Protein AF-A0A9P6XAV4-F1 (afdb_monomer_lite)

Secondary structure (DSSP, 8-state):
----------HHHHHHTPPPPPPPPPPPPPPP------------SS----PPPHHHHHHHHHHHHHT---HHHHHHHTT--HHHHHHHHHHHHH-SGGGT--PPPPPPPPSS-HHHHHHHHHHHHH-TT--HHHHHHHHHHHSTT----HHHHHHHHHHTS--------PPPGGGGSHHHHHHHHHT-S-----PPP------EEEEEEETTEEEEEEEEPPP---PPPSS--------S--HHHHHHHHHHHHHHHTT-GGGTTPPPP-SS--GGG-HHHHHHHHHTT-

pLDDT: mean 72.61, std 19.66, range [32.5, 95.31]

Organism: Rhizopus oryzae (NCBI:txid64495)

InterPro domains:
  IPR009057 Homedomain-like superfamily [SSF46689] (52-158)
  IPR036397 Ribonuclease H superfamily [G3DSA:3.30.420.10] (150-290)

Structure (mmCIF, N/CA/C/O backbone):
data_AF-A0A9P6XAV4-F1
#
_entry.id   AF-A0A9P6XAV4-F1
#
loop_
_atom_site.group_PDB
_atom_site.id
_atom_site.type_symbol
_atom_site.label_atom_id
_atom_site.label_alt_id
_atom_site.label_comp_id
_atom_site.label_asym_id
_atom_site.label_entity_id
_atom_site.label_seq_id
_atom_site.pdbx_PDB_ins_code
_atom_site.Cartn_x
_atom_site.Cartn_y
_atom_site.Cartn_z
_atom_site.occupancy
_atom_site.B_iso_or_equiv
_atom_site.auth_seq_id
_atom_site.auth_comp_id
_atom_site.auth_asym_id
_atom_site.auth_atom_id
_atom_site.pdbx_PDB_model_num
ATOM 1 N N . MET A 1 1 ? -38.686 33.303 27.358 1.00 40.06 1 MET A N 1
ATOM 2 C CA . MET A 1 1 ? -37.329 33.322 26.781 1.00 40.06 1 MET A CA 1
ATOM 3 C C . MET A 1 1 ? -37.342 32.391 25.594 1.00 40.06 1 MET A C 1
ATOM 5 O O . MET A 1 1 ? -37.916 31.313 25.692 1.00 40.06 1 MET A O 1
ATOM 9 N N . ASP A 1 2 ? -36.855 32.904 24.476 1.00 34.25 2 ASP A N 1
ATOM 10 C CA . ASP A 1 2 ? -37.338 32.600 23.134 1.00 34.25 2 ASP A CA 1
ATOM 11 C C . ASP A 1 2 ? -36.902 31.236 22.588 1.00 34.25 2 ASP A C 1
ATOM 13 O O . ASP A 1 2 ? -35.749 30.828 22.720 1.00 34.25 2 ASP A O 1
ATOM 17 N N . LEU A 1 3 ? -37.851 30.555 21.936 1.00 37.28 3 LEU A N 1
ATOM 18 C CA . LEU A 1 3 ? -37.596 29.415 21.059 1.00 37.28 3 LEU A CA 1
ATOM 19 C C . LEU A 1 3 ? -36.927 29.911 19.768 1.00 37.28 3 LEU A C 1
ATOM 21 O O . LEU A 1 3 ? -37.538 30.667 19.014 1.00 37.28 3 LEU A O 1
ATOM 25 N N . ALA A 1 4 ? -35.722 29.424 19.468 1.00 35.88 4 ALA A N 1
ATOM 26 C CA . ALA A 1 4 ? -35.116 29.550 18.145 1.00 35.88 4 ALA A CA 1
ATOM 27 C C . ALA A 1 4 ? -35.315 28.239 17.369 1.00 35.88 4 ALA A C 1
ATOM 29 O O . ALA A 1 4 ? -34.736 27.206 17.700 1.00 35.88 4 ALA A O 1
ATOM 30 N N . VAL A 1 5 ? -36.188 28.297 16.364 1.00 37.06 5 VAL A N 1
ATOM 31 C CA . VAL A 1 5 ? -36.518 27.208 15.437 1.00 37.06 5 VAL A CA 1
ATOM 32 C C . VAL A 1 5 ? -35.437 27.102 14.359 1.00 37.06 5 VAL A C 1
ATOM 34 O O . VAL A 1 5 ? -34.986 28.109 13.817 1.00 37.06 5 VAL A O 1
ATOM 37 N N . GLU A 1 6 ? -35.036 25.869 14.053 1.00 41.91 6 GLU A N 1
ATOM 38 C CA . GLU A 1 6 ? -34.066 25.512 13.018 1.00 41.91 6 GLU A CA 1
ATOM 39 C C . GLU A 1 6 ? -34.531 25.924 11.611 1.00 41.91 6 GLU A C 1
ATOM 41 O O . GLU A 1 6 ? -35.620 25.570 11.151 1.00 41.91 6 GLU A O 1
ATOM 46 N N . THR A 1 7 ? -33.666 26.631 10.883 1.00 42.12 7 THR A N 1
ATOM 47 C CA . THR A 1 7 ? -33.889 26.989 9.478 1.00 42.12 7 THR A CA 1
ATOM 48 C C . THR A 1 7 ? -33.518 25.812 8.575 1.00 42.12 7 THR A C 1
ATOM 50 O O . THR A 1 7 ? -32.348 25.590 8.260 1.00 42.12 7 THR A O 1
ATOM 53 N N . ILE A 1 8 ? -34.519 25.064 8.110 1.00 42.03 8 ILE A N 1
ATOM 54 C CA . ILE A 1 8 ? -34.357 24.065 7.047 1.00 42.03 8 ILE A CA 1
ATOM 55 C C . ILE A 1 8 ? -34.156 24.812 5.720 1.00 42.03 8 ILE A C 1
ATOM 57 O O . ILE A 1 8 ? -35.093 25.389 5.165 1.00 42.03 8 ILE A O 1
ATOM 61 N N . SER A 1 9 ? -32.923 24.823 5.206 1.00 48.72 9 SER A N 1
ATOM 62 C CA . SER A 1 9 ? -32.614 25.396 3.890 1.00 48.72 9 SER A CA 1
ATOM 63 C C . SER A 1 9 ? -33.279 24.570 2.785 1.00 48.72 9 SER A C 1
ATOM 65 O O . SER A 1 9 ? -33.093 23.356 2.677 1.00 48.72 9 SER A O 1
ATOM 67 N N . SER A 1 10 ? -34.095 25.231 1.966 1.00 49.66 10 SER A N 1
ATOM 68 C CA . SER A 1 10 ? -34.827 24.606 0.868 1.00 49.66 10 SER A CA 1
ATOM 69 C C . SER A 1 10 ? -33.902 24.299 -0.314 1.00 49.66 10 SER A C 1
ATOM 71 O O . SER A 1 10 ? -32.966 25.034 -0.626 1.00 49.66 10 SER A O 1
ATOM 73 N N . ARG A 1 11 ? -34.189 23.205 -1.030 1.00 42.16 11 ARG A N 1
ATOM 74 C CA . ARG A 1 11 ? -33.426 22.725 -2.202 1.00 42.16 11 ARG A CA 1
ATOM 75 C C . ARG A 1 11 ? -33.221 23.785 -3.295 1.00 42.16 11 ARG A C 1
ATOM 77 O O . ARG A 1 11 ? -32.272 23.694 -4.070 1.00 42.16 11 ARG A O 1
ATOM 84 N N . THR A 1 12 ? -34.083 24.793 -3.351 1.00 50.12 12 THR A N 1
ATOM 85 C CA . THR A 1 12 ? -33.975 25.942 -4.256 1.00 50.12 12 THR A CA 1
ATOM 86 C C . THR A 1 12 ? -32.843 26.900 -3.868 1.00 50.12 12 THR A C 1
ATOM 88 O O . THR A 1 12 ? -32.150 27.382 -4.761 1.00 50.12 12 THR A O 1
ATOM 91 N N . GLN A 1 13 ? -32.572 27.114 -2.573 1.00 56.19 13 GLN A N 1
ATOM 92 C CA . GLN A 1 13 ? -31.435 27.926 -2.108 1.00 56.19 13 GLN A CA 1
ATOM 93 C C . GLN A 1 13 ? -30.083 27.278 -2.446 1.00 56.19 13 GLN A C 1
ATOM 95 O O . GLN A 1 13 ? -29.133 27.973 -2.796 1.00 56.19 13 GLN A O 1
ATOM 100 N N . PHE A 1 14 ? -30.005 25.944 -2.426 1.00 51.72 14 PHE A N 1
ATOM 101 C CA . PHE A 1 14 ? -28.798 25.211 -2.824 1.00 51.72 14 PHE A CA 1
ATOM 102 C C . PHE A 1 14 ? -28.464 25.378 -4.318 1.00 51.72 14 PHE A C 1
ATOM 104 O O . PHE A 1 14 ? -27.297 25.504 -4.680 1.00 51.72 14 PHE A O 1
ATOM 111 N N . LEU A 1 15 ? -29.477 25.415 -5.192 1.00 55.94 15 LEU A N 1
ATOM 112 C CA . LEU A 1 15 ? -29.268 25.573 -6.636 1.00 55.94 15 LEU A CA 1
ATOM 113 C C . LEU A 1 15 ? -28.836 26.994 -7.023 1.00 55.94 15 LEU A C 1
ATOM 115 O O . LEU A 1 15 ? -28.047 27.145 -7.952 1.00 55.94 15 LEU A O 1
ATOM 119 N N . MET A 1 16 ? -29.299 28.013 -6.291 1.00 67.38 16 MET A N 1
ATOM 120 C CA . MET A 1 16 ? -28.907 29.414 -6.508 1.00 67.38 16 MET A CA 1
ATOM 121 C C . MET A 1 16 ? -27.440 29.687 -6.137 1.00 67.38 16 MET A C 1
ATOM 123 O O . MET A 1 16 ? -26.820 30.572 -6.717 1.00 67.38 16 MET A O 1
ATOM 127 N N . ASN A 1 17 ? -26.863 28.894 -5.228 1.00 64.12 17 ASN A N 1
ATOM 128 C CA . ASN A 1 17 ? -25.488 29.063 -4.745 1.00 64.12 17 ASN A CA 1
ATOM 129 C C . ASN A 1 17 ? -24.462 28.172 -5.475 1.00 64.12 17 ASN A C 1
ATOM 131 O O . ASN A 1 17 ? -23.316 28.054 -5.034 1.00 64.12 17 ASN A O 1
ATOM 135 N N . LYS A 1 18 ? -24.847 27.519 -6.581 1.00 60.34 18 LYS A N 1
ATOM 136 C CA . LYS A 1 18 ? -23.934 26.677 -7.364 1.00 60.34 18 LYS A CA 1
ATOM 137 C C . LYS A 1 18 ? -22.972 27.568 -8.178 1.00 60.34 18 LYS A C 1
ATOM 139 O O . LYS A 1 18 ? -23.442 28.392 -8.961 1.00 60.34 18 LYS A O 1
ATOM 144 N N . PRO A 1 19 ? -21.639 27.414 -8.049 1.00 48.28 19 PRO A N 1
ATOM 145 C CA . PRO A 1 19 ? -20.688 28.175 -8.857 1.00 48.28 19 PRO A CA 1
ATOM 146 C C . PRO A 1 19 ? -20.821 27.822 -10.353 1.00 48.28 19 PRO A C 1
ATOM 148 O O . PRO A 1 19 ? -21.122 26.667 -10.677 1.00 48.28 19 PRO A O 1
ATOM 151 N N . PRO A 1 20 ? -20.595 28.784 -11.270 1.00 55.28 20 PRO A N 1
ATOM 152 C CA . PRO A 1 20 ? -20.786 28.575 -12.702 1.00 55.28 20 PRO A CA 1
ATOM 153 C C . PRO A 1 20 ? -19.814 27.527 -13.259 1.00 55.28 20 PRO A C 1
ATOM 155 O O . PRO A 1 20 ? -18.625 27.502 -12.927 1.00 55.28 20 PRO A O 1
ATOM 158 N N . GLU A 1 21 ? -20.331 26.657 -14.125 1.00 51.16 21 GLU A N 1
ATOM 159 C CA . GLU A 1 21 ? -19.532 25.664 -14.842 1.00 51.16 21 GLU A CA 1
ATOM 160 C C . GLU A 1 21 ? -18.635 26.358 -15.879 1.00 51.16 21 GLU A C 1
ATOM 162 O O . GLU A 1 21 ? -19.038 27.312 -16.546 1.00 51.16 21 GLU A O 1
ATOM 167 N N . ARG A 1 22 ? -17.377 25.905 -15.979 1.00 40.97 22 ARG A N 1
ATOM 168 C CA . ARG A 1 22 ? -16.383 26.498 -16.886 1.00 40.97 22 ARG A CA 1
ATOM 169 C C . ARG A 1 22 ? -16.839 26.350 -18.344 1.00 40.97 22 ARG A C 1
ATOM 171 O O . ARG A 1 22 ? -17.233 25.248 -18.725 1.00 40.97 22 ARG A O 1
ATOM 178 N N . PRO A 1 23 ? -16.717 27.400 -19.174 1.00 39.31 23 PRO A N 1
ATOM 179 C CA . PRO A 1 23 ? -17.097 27.317 -20.576 1.00 39.31 23 PRO A CA 1
ATOM 180 C C . PRO A 1 23 ? -16.180 26.353 -21.339 1.00 39.31 23 PRO A C 1
ATOM 182 O O . PRO A 1 23 ? -14.960 26.347 -21.162 1.00 39.31 23 PRO A O 1
ATOM 185 N N . SER A 1 24 ? -16.784 25.537 -22.200 1.00 44.22 24 SER A N 1
ATOM 186 C CA . SER A 1 24 ? -16.086 24.721 -23.191 1.00 44.22 24 SER A CA 1
ATOM 187 C C . SER A 1 24 ? -15.424 25.614 -24.243 1.00 44.22 24 SER A C 1
ATOM 189 O O . SER A 1 24 ? -16.059 26.527 -24.769 1.00 44.22 24 SER A O 1
ATOM 191 N N . ASN A 1 25 ? -14.158 25.332 -24.558 1.00 34.75 25 ASN A N 1
ATOM 192 C CA . ASN A 1 25 ? -13.376 26.076 -25.550 1.00 34.75 25 ASN A CA 1
ATOM 193 C C . ASN A 1 25 ? -14.044 26.063 -26.944 1.00 34.75 25 ASN A C 1
ATOM 195 O O . ASN A 1 25 ? -14.601 25.032 -27.331 1.00 34.75 25 ASN A O 1
ATOM 199 N N . PRO A 1 26 ? -13.949 27.159 -27.719 1.00 36.56 26 PRO A N 1
ATOM 200 C CA . PRO A 1 26 ? -14.558 27.248 -29.041 1.00 36.56 26 PRO A CA 1
ATOM 201 C C . PRO A 1 26 ? -13.823 26.385 -30.077 1.00 36.56 26 PRO A C 1
ATOM 203 O O . PRO A 1 26 ? -12.593 26.319 -30.112 1.00 36.56 26 PRO A O 1
ATOM 206 N N . ILE A 1 27 ? -14.612 25.738 -30.935 1.00 37.81 27 ILE A N 1
ATOM 207 C CA . ILE A 1 27 ? -14.174 24.988 -32.116 1.00 37.81 27 ILE A CA 1
ATOM 208 C C . ILE A 1 27 ? -13.747 26.002 -33.185 1.00 37.81 27 ILE A C 1
ATOM 210 O O . ILE A 1 27 ? -14.564 26.804 -33.633 1.00 37.81 27 ILE A O 1
ATOM 214 N N . MET A 1 28 ? -12.476 25.975 -33.593 1.00 33.62 28 MET A N 1
ATOM 215 C CA . MET A 1 28 ? -11.984 26.749 -34.737 1.00 33.62 28 MET A CA 1
ATOM 216 C C . MET A 1 28 ? -12.054 25.897 -36.008 1.00 33.62 28 MET A C 1
ATOM 218 O O . MET A 1 28 ? -11.448 24.829 -36.075 1.00 33.62 28 MET A O 1
ATOM 222 N N . HIS A 1 29 ? -12.788 26.379 -37.011 1.00 35.59 29 HIS A N 1
ATOM 223 C CA . HIS A 1 29 ? -12.726 25.868 -38.382 1.00 35.59 29 HIS A CA 1
ATOM 224 C C . HIS A 1 29 ? -11.469 26.407 -39.093 1.00 35.59 29 HIS A C 1
ATOM 226 O O . HIS A 1 29 ? -11.101 27.560 -38.854 1.00 35.59 29 HIS A O 1
ATOM 232 N N . PRO A 1 30 ? -10.811 25.619 -39.965 1.00 32.69 30 PRO A N 1
ATOM 233 C CA . PRO A 1 30 ? -9.619 26.062 -40.674 1.00 32.69 30 PRO A CA 1
ATOM 234 C C . PRO A 1 30 ? -10.000 26.922 -41.885 1.00 32.69 30 PRO A C 1
ATOM 236 O O . PRO A 1 30 ? -10.809 26.517 -42.719 1.00 32.69 30 PRO A O 1
ATOM 239 N N . VAL A 1 31 ? -9.388 28.101 -41.980 1.00 32.50 31 VAL A N 1
ATOM 240 C CA . VAL A 1 31 ? -9.320 28.894 -43.211 1.00 32.50 31 VAL A CA 1
ATOM 241 C C . VAL A 1 31 ? -8.031 28.493 -43.920 1.00 32.50 31 VAL A C 1
ATOM 243 O O . VAL A 1 31 ? -6.969 28.452 -43.301 1.00 32.50 31 VAL A O 1
ATOM 246 N N . ALA A 1 32 ? -8.157 28.124 -45.191 1.00 42.91 32 ALA A N 1
ATOM 247 C CA . ALA A 1 32 ? -7.041 27.793 -46.060 1.00 42.91 32 ALA A CA 1
ATOM 248 C C . ALA A 1 32 ? -6.267 29.062 -46.436 1.00 42.91 32 ALA A C 1
ATOM 250 O O . ALA A 1 32 ? -6.897 30.063 -46.757 1.00 42.91 32 ALA A O 1
ATOM 251 N N . ASP A 1 33 ? -4.936 28.984 -46.454 1.00 32.59 33 ASP A N 1
ATOM 252 C CA . ASP A 1 33 ? -4.149 29.639 -47.498 1.00 32.59 33 ASP A CA 1
ATOM 253 C C . ASP A 1 33 ? -2.764 28.996 -47.667 1.00 32.59 33 ASP A C 1
ATOM 255 O O . ASP A 1 33 ? -2.182 28.418 -46.748 1.00 32.59 33 ASP A O 1
ATOM 259 N N . GLU A 1 34 ? -2.321 29.025 -48.919 1.00 38.12 34 GLU A N 1
ATOM 260 C CA . GLU A 1 34 ? -1.315 28.179 -49.553 1.00 38.12 34 GLU A CA 1
ATOM 261 C C . GLU A 1 34 ? 0.166 28.540 -49.289 1.00 38.12 34 GLU A C 1
ATOM 263 O O . GLU A 1 34 ? 0.543 29.704 -49.193 1.00 38.12 34 GLU A O 1
ATOM 268 N N . LYS A 1 35 ? 1.000 27.488 -49.409 1.00 38.66 35 LYS A N 1
ATOM 269 C CA . LYS A 1 35 ? 2.411 27.431 -49.867 1.00 38.66 35 LYS A CA 1
ATOM 270 C C . LYS A 1 35 ? 3.528 27.898 -48.919 1.00 38.66 35 LYS A C 1
ATOM 272 O O . LYS A 1 35 ? 3.864 29.073 -48.837 1.00 38.66 35 LYS A O 1
ATOM 277 N N . ASN A 1 36 ? 4.286 26.918 -48.415 1.00 32.94 36 ASN A N 1
ATOM 278 C CA . ASN A 1 36 ? 5.607 26.589 -48.976 1.00 32.94 36 ASN A CA 1
ATOM 279 C C . ASN A 1 36 ? 6.063 25.188 -48.534 1.00 32.94 36 ASN A C 1
ATOM 281 O O . ASN A 1 36 ? 5.883 24.793 -47.387 1.00 32.94 36 ASN A O 1
ATOM 285 N N . ASN A 1 37 ? 6.619 24.436 -49.485 1.00 44.69 37 ASN A N 1
ATOM 286 C CA . ASN A 1 37 ? 7.112 23.077 -49.292 1.00 44.69 37 ASN A CA 1
ATOM 287 C C . ASN A 1 37 ? 8.475 23.108 -48.596 1.00 44.69 37 ASN A C 1
ATOM 289 O O . ASN A 1 37 ? 9.494 23.301 -49.248 1.00 44.69 37 ASN A O 1
ATOM 293 N N . ASP A 1 38 ? 8.483 22.847 -47.299 1.00 38.41 38 ASP A N 1
ATOM 294 C CA . ASP A 1 38 ? 9.574 22.144 -46.638 1.00 38.41 38 ASP A CA 1
ATOM 295 C C . ASP A 1 38 ? 8.916 21.184 -45.654 1.00 38.41 38 ASP A C 1
ATOM 297 O O . ASP A 1 38 ? 7.901 21.521 -45.045 1.00 38.41 38 ASP A O 1
ATOM 301 N N . VAL A 1 39 ? 9.409 19.949 -45.585 1.00 43.22 39 VAL A N 1
ATOM 302 C CA . VAL A 1 39 ? 8.777 18.853 -44.839 1.00 43.22 39 VAL A CA 1
ATOM 303 C C . VAL A 1 39 ? 8.876 19.145 -43.337 1.00 43.22 39 VAL A C 1
ATOM 305 O O . VAL A 1 39 ? 9.785 18.683 -42.649 1.00 43.22 39 VAL A O 1
ATOM 308 N N . ASP A 1 40 ? 7.940 19.957 -42.848 1.00 37.59 40 ASP A N 1
ATOM 309 C CA . ASP A 1 40 ? 7.706 20.245 -41.443 1.00 37.59 40 ASP A CA 1
ATOM 310 C C . ASP A 1 40 ? 7.230 18.951 -40.789 1.00 37.59 40 ASP A C 1
ATOM 312 O O . ASP A 1 40 ? 6.152 18.421 -41.073 1.00 37.59 40 ASP A O 1
ATOM 316 N N . MET A 1 41 ? 8.090 18.383 -39.949 1.00 55.84 41 MET A N 1
ATOM 317 C CA . MET A 1 41 ? 7.705 17.295 -39.071 1.00 55.84 41 MET A CA 1
ATOM 318 C C . MET A 1 41 ? 6.720 17.878 -38.068 1.00 55.84 41 MET A C 1
ATOM 320 O O . MET A 1 41 ? 7.145 18.434 -37.059 1.00 55.84 41 MET A O 1
ATOM 324 N N . GLU A 1 42 ? 5.432 17.759 -38.399 1.00 40.50 42 GLU A N 1
ATOM 325 C CA . GLU A 1 42 ? 4.266 18.187 -37.635 1.00 40.50 42 GLU A CA 1
ATOM 326 C C . GLU A 1 42 ? 4.574 18.199 -36.133 1.00 40.50 42 GLU A C 1
ATOM 328 O O . GLU A 1 42 ? 4.542 17.175 -35.438 1.00 40.50 42 GLU A O 1
ATOM 333 N N . LEU A 1 43 ? 4.932 19.385 -35.631 1.00 46.50 43 LEU A N 1
ATOM 334 C CA . LEU A 1 43 ? 5.177 19.652 -34.219 1.00 46.50 43 LEU A CA 1
ATOM 335 C C . LEU A 1 43 ? 3.819 19.683 -33.519 1.00 46.50 43 LEU A C 1
ATOM 337 O O . LEU A 1 43 ? 3.329 20.707 -33.048 1.00 46.50 43 LEU A O 1
ATOM 341 N N . CYS A 1 44 ? 3.196 18.509 -33.443 1.00 38.72 44 CYS A N 1
ATOM 342 C CA . CYS A 1 44 ? 2.013 18.248 -32.658 1.00 38.72 44 CYS A CA 1
ATOM 343 C C . CYS A 1 44 ? 2.319 18.571 -31.181 1.00 38.72 44 CYS A C 1
ATOM 345 O O . CYS A 1 44 ? 2.864 17.762 -30.428 1.00 38.72 44 CYS A O 1
ATOM 347 N N . ASN A 1 45 ? 1.923 19.778 -30.786 1.00 37.91 45 ASN A N 1
ATOM 348 C CA . ASN A 1 45 ? 1.300 20.161 -29.523 1.00 37.91 45 ASN A CA 1
ATOM 349 C C . ASN A 1 45 ? 1.843 19.505 -28.232 1.00 37.91 45 ASN A C 1
ATOM 351 O O . ASN A 1 45 ? 1.561 18.351 -27.917 1.00 37.91 45 ASN A O 1
ATOM 355 N N . LYS A 1 46 ? 2.515 20.331 -27.410 1.00 41.69 46 LYS A N 1
ATOM 356 C CA . LYS A 1 46 ? 2.817 20.133 -25.972 1.00 41.69 46 LYS A CA 1
ATOM 357 C C . LYS A 1 46 ? 3.476 18.791 -25.612 1.00 41.69 46 LYS A C 1
ATOM 359 O O . LYS A 1 46 ? 2.808 17.857 -25.190 1.00 41.69 46 LYS A O 1
ATOM 364 N N . ARG A 1 47 ? 4.818 18.764 -25.674 1.00 49.41 47 ARG A N 1
ATOM 365 C CA . ARG A 1 47 ? 5.751 17.863 -24.948 1.00 49.41 47 ARG A CA 1
ATOM 366 C C . ARG A 1 47 ? 5.140 16.526 -24.492 1.00 49.41 47 ARG A C 1
ATOM 368 O O . ARG A 1 47 ? 5.101 16.227 -23.299 1.00 49.41 47 ARG A O 1
ATOM 375 N N . ARG A 1 48 ? 4.707 15.688 -25.434 1.00 50.66 48 ARG A N 1
ATOM 376 C CA . ARG A 1 48 ? 4.522 14.265 -25.145 1.00 50.66 48 ARG A CA 1
ATOM 377 C C . ARG A 1 48 ? 5.916 13.668 -24.977 1.00 50.66 48 ARG A C 1
ATOM 379 O O . ARG A 1 48 ? 6.740 13.760 -25.883 1.00 50.66 48 ARG A O 1
ATOM 386 N N . TYR A 1 49 ? 6.223 13.129 -23.798 1.00 65.00 49 TYR A N 1
ATOM 387 C CA . TYR A 1 49 ? 7.469 12.390 -23.609 1.00 65.00 49 TYR A CA 1
ATOM 388 C C . TYR A 1 49 ? 7.463 11.201 -24.572 1.00 65.00 49 TYR A C 1
ATOM 390 O O . TYR A 1 49 ? 6.592 10.339 -24.471 1.00 65.00 49 TYR A O 1
ATOM 398 N N . ALA A 1 50 ? 8.412 11.164 -25.509 1.00 74.50 50 ALA A N 1
ATOM 399 C CA . ALA A 1 50 ? 8.591 10.007 -26.374 1.00 74.50 50 ALA A CA 1
ATOM 400 C C . ALA A 1 50 ? 9.047 8.819 -25.514 1.00 74.50 50 ALA A C 1
ATOM 402 O O . ALA A 1 50 ? 10.121 8.857 -24.904 1.00 74.50 50 ALA A O 1
ATOM 403 N N . VAL A 1 51 ? 8.203 7.792 -25.426 1.00 82.06 51 VAL A N 1
ATOM 404 C CA . VAL A 1 51 ? 8.519 6.522 -24.772 1.00 82.06 51 VAL A CA 1
ATOM 405 C C . VAL A 1 51 ? 8.869 5.533 -25.871 1.00 82.06 51 VAL A C 1
ATOM 407 O O . VAL A 1 51 ? 8.027 5.229 -26.707 1.00 82.06 51 VAL A O 1
ATOM 410 N N . TYR A 1 52 ? 10.109 5.054 -25.861 1.00 87.25 52 TYR A N 1
ATOM 411 C CA . TYR A 1 52 ? 10.584 4.040 -26.797 1.00 87.25 52 TYR A CA 1
ATOM 412 C C . TYR A 1 52 ? 10.570 2.676 -26.119 1.00 87.25 52 TYR A C 1
ATOM 414 O O . TYR A 1 52 ? 11.024 2.533 -24.977 1.00 87.25 52 TYR A O 1
ATOM 422 N N . SER A 1 53 ? 10.040 1.690 -26.825 1.00 87.25 53 SER A N 1
ATOM 423 C CA . SER A 1 53 ? 10.039 0.296 -26.408 1.00 87.25 53 SER A CA 1
ATOM 424 C C . SER A 1 53 ? 11.425 -0.335 -26.573 1.00 87.25 53 SER A C 1
ATOM 426 O O . SER A 1 53 ? 12.329 0.238 -27.185 1.00 87.25 53 SER A O 1
ATOM 428 N N . ASP A 1 54 ? 11.609 -1.527 -26.009 1.00 88.38 54 ASP A N 1
ATOM 429 C CA . ASP A 1 54 ? 12.843 -2.285 -26.224 1.00 88.38 54 ASP A CA 1
ATOM 430 C C . ASP A 1 54 ? 12.943 -2.773 -27.685 1.00 88.38 54 ASP A C 1
ATOM 432 O O . ASP A 1 54 ? 14.039 -2.812 -28.234 1.00 88.38 54 ASP A O 1
ATOM 436 N N . GLU A 1 55 ? 11.806 -2.984 -28.360 1.00 87.75 55 GLU A N 1
ATOM 437 C CA . GLU A 1 55 ? 11.729 -3.264 -29.802 1.00 87.75 55 GLU A CA 1
ATOM 438 C C . GLU A 1 55 ? 12.284 -2.104 -30.646 1.00 87.75 55 GLU A C 1
ATOM 440 O O . GLU A 1 55 ? 13.051 -2.318 -31.586 1.00 87.75 55 GLU A O 1
ATOM 445 N N . ASP A 1 56 ? 11.970 -0.856 -30.281 1.00 89.62 56 ASP A N 1
ATOM 446 C CA . ASP A 1 56 ? 12.485 0.329 -30.981 1.00 89.62 56 ASP A CA 1
ATOM 447 C C . ASP A 1 56 ? 14.011 0.433 -30.869 1.00 89.62 56 ASP A C 1
ATOM 449 O O . ASP A 1 56 ? 14.688 0.791 -31.836 1.00 89.62 56 ASP A O 1
ATOM 453 N N . LYS A 1 57 ? 14.569 0.069 -29.706 1.00 90.19 57 LYS A N 1
ATOM 454 C CA . LYS A 1 57 ? 16.024 -0.010 -29.511 1.00 90.19 57 LYS A CA 1
ATOM 455 C C . LYS A 1 57 ? 16.631 -1.128 -30.354 1.00 90.19 57 LYS A C 1
ATOM 457 O O . LYS A 1 57 ? 17.650 -0.897 -30.999 1.00 90.19 57 LYS A O 1
ATOM 462 N N . THR A 1 58 ? 16.013 -2.308 -30.387 1.00 90.69 58 THR A N 1
ATOM 463 C CA . THR A 1 58 ? 16.484 -3.447 -31.189 1.00 90.69 58 THR A CA 1
ATOM 464 C C . THR A 1 58 ? 16.512 -3.102 -32.673 1.00 90.69 58 THR A C 1
ATOM 466 O O . THR A 1 58 ? 17.540 -3.275 -33.328 1.00 90.69 58 THR A O 1
ATOM 469 N N . ARG A 1 59 ? 15.426 -2.527 -33.204 1.00 91.50 59 ARG A N 1
ATOM 470 C CA . ARG A 1 59 ? 15.350 -2.069 -34.600 1.00 91.50 59 ARG A CA 1
ATOM 471 C C . ARG A 1 59 ? 16.398 -1.004 -34.902 1.00 91.50 59 ARG A C 1
ATOM 473 O O . ARG A 1 59 ? 17.024 -1.050 -35.961 1.00 91.50 59 ARG A O 1
ATOM 480 N N . PHE A 1 60 ? 16.627 -0.084 -33.966 1.00 93.12 60 PHE A N 1
ATOM 481 C CA . PHE A 1 60 ? 17.683 0.914 -34.082 1.00 93.12 60 PHE A CA 1
ATOM 482 C C . PHE A 1 60 ? 19.072 0.280 -34.180 1.00 93.12 60 PHE A C 1
ATOM 484 O O . PHE A 1 60 ? 19.786 0.573 -35.136 1.00 93.12 60 PHE A O 1
ATOM 491 N N . PHE A 1 61 ? 19.448 -0.616 -33.262 1.00 90.12 61 PHE A N 1
ATOM 492 C CA . PHE A 1 61 ? 20.768 -1.255 -33.290 1.00 90.12 61 PHE A CA 1
ATOM 493 C C . PHE A 1 61 ? 20.955 -2.186 -34.486 1.00 90.12 61 PHE A C 1
ATOM 495 O O . PHE A 1 61 ? 22.038 -2.210 -35.064 1.00 90.12 61 PHE A O 1
ATOM 502 N N . HIS A 1 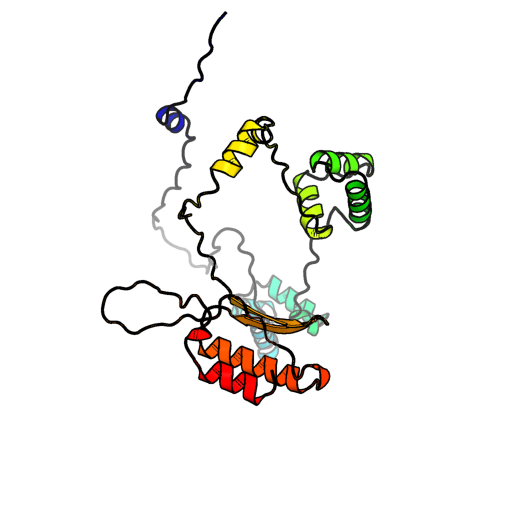62 ? 19.901 -2.875 -34.925 1.00 89.69 62 HIS A N 1
ATOM 503 C CA . HIS A 1 62 ? 19.919 -3.646 -36.166 1.00 89.69 62 HIS A CA 1
ATOM 504 C C . HIS A 1 62 ? 20.284 -2.752 -37.359 1.00 89.69 62 HIS A C 1
ATOM 506 O O . HIS A 1 62 ? 21.203 -3.058 -38.111 1.00 89.69 62 HIS A O 1
ATOM 512 N N . VAL A 1 63 ? 19.598 -1.617 -37.529 1.00 87.44 63 VAL A N 1
ATOM 513 C CA . VAL A 1 63 ? 19.885 -0.665 -38.614 1.00 87.44 63 VAL A CA 1
ATOM 514 C C . VAL A 1 63 ? 21.272 -0.030 -38.458 1.00 87.44 63 VAL A C 1
ATOM 516 O O . VAL A 1 63 ? 21.999 0.082 -39.440 1.00 87.44 63 VAL A O 1
ATOM 519 N N . PHE A 1 64 ? 21.656 0.344 -37.239 1.00 89.38 64 PHE A N 1
ATOM 520 C CA . PHE A 1 64 ? 22.944 0.964 -36.929 1.00 89.38 64 PHE A CA 1
ATOM 521 C C . PHE A 1 64 ? 24.132 0.045 -37.265 1.00 89.38 64 PHE A C 1
ATOM 523 O O . PHE A 1 64 ? 25.060 0.485 -37.939 1.00 89.38 64 PHE A O 1
ATOM 530 N N . PHE A 1 65 ? 24.083 -1.235 -36.875 1.00 85.19 65 PHE A N 1
ATOM 531 C CA . PHE A 1 65 ? 25.175 -2.183 -37.124 1.00 85.19 65 PHE A CA 1
ATOM 532 C C . PHE A 1 65 ? 25.151 -2.787 -38.528 1.00 85.19 65 PHE A C 1
ATOM 534 O O . PHE A 1 65 ? 26.180 -2.798 -39.195 1.00 85.19 65 PHE A O 1
ATOM 541 N N . ILE A 1 66 ? 23.997 -3.270 -39.001 1.00 82.06 66 ILE A N 1
ATOM 542 C CA . ILE A 1 66 ? 23.928 -4.031 -40.262 1.00 82.06 66 ILE A CA 1
ATOM 543 C C . ILE A 1 66 ? 24.012 -3.113 -41.477 1.00 82.06 66 ILE A C 1
ATOM 545 O O . ILE A 1 66 ? 24.596 -3.490 -42.488 1.00 82.06 66 ILE A O 1
ATOM 549 N N . LYS A 1 67 ? 23.447 -1.901 -41.395 1.00 80.69 67 LYS A N 1
ATOM 550 C CA . LYS A 1 67 ? 23.511 -0.930 -42.499 1.00 80.69 67 LYS A CA 1
ATOM 551 C C . LYS A 1 67 ? 24.669 0.064 -42.363 1.00 80.69 67 LYS A C 1
ATOM 553 O O . LYS A 1 67 ? 24.748 0.981 -43.174 1.00 80.69 67 LYS A O 1
ATOM 558 N N . CYS A 1 68 ? 25.526 -0.085 -41.344 1.00 74.88 68 CYS A N 1
ATOM 559 C CA . CYS A 1 68 ? 26.654 0.808 -41.040 1.00 74.88 68 CYS A CA 1
ATOM 560 C C . CYS A 1 68 ? 26.288 2.307 -41.053 1.00 74.88 68 CYS A C 1
ATOM 562 O O . CYS A 1 68 ? 27.097 3.159 -41.424 1.00 74.88 68 CYS A O 1
ATOM 564 N N . LEU A 1 69 ? 25.051 2.644 -40.674 1.00 80.69 69 LEU A N 1
ATOM 565 C CA . LEU A 1 69 ? 24.588 4.027 -40.643 1.00 80.69 69 LEU A CA 1
ATOM 566 C C . LEU A 1 69 ? 25.102 4.732 -39.390 1.00 80.69 69 LEU A C 1
ATOM 568 O O . LEU A 1 69 ? 25.192 4.143 -38.315 1.00 80.69 69 LEU A O 1
ATOM 572 N N . ASN A 1 70 ? 25.352 6.038 -39.493 1.00 88.19 70 ASN A N 1
ATOM 573 C CA . ASN A 1 70 ? 25.578 6.844 -38.299 1.00 88.19 70 ASN A CA 1
ATOM 574 C C . ASN A 1 70 ? 24.285 6.947 -37.461 1.00 88.19 70 ASN A C 1
ATOM 576 O O . ASN A 1 70 ? 23.170 6.796 -37.970 1.00 88.19 70 ASN A O 1
ATOM 580 N N . ALA A 1 71 ? 24.430 7.227 -36.162 1.00 89.69 71 ALA A N 1
ATOM 581 C CA . ALA A 1 71 ? 23.309 7.219 -35.219 1.00 89.69 71 ALA A CA 1
ATOM 582 C C . ALA A 1 71 ? 22.168 8.167 -35.630 1.00 89.69 71 ALA A C 1
ATOM 584 O O . ALA A 1 71 ? 21.007 7.881 -35.359 1.00 89.69 71 ALA A O 1
ATOM 585 N N . SER A 1 72 ? 22.489 9.282 -36.295 1.00 88.94 72 SER A N 1
ATOM 586 C CA . SER A 1 72 ? 21.497 10.253 -36.760 1.00 88.94 72 SER A CA 1
ATOM 587 C C . SER A 1 72 ? 20.696 9.725 -37.946 1.00 88.94 72 SER A C 1
ATOM 589 O O . SER A 1 72 ? 19.474 9.805 -37.929 1.00 88.94 72 SER A O 1
ATOM 591 N N . ALA A 1 73 ? 21.362 9.145 -38.946 1.00 90.31 73 ALA A N 1
ATOM 592 C CA . ALA A 1 73 ? 20.718 8.587 -40.130 1.00 90.31 73 ALA A CA 1
ATOM 593 C C . ALA A 1 73 ? 19.813 7.397 -39.770 1.00 90.31 73 ALA A C 1
ATOM 595 O O . ALA A 1 73 ? 18.670 7.332 -40.221 1.00 90.31 73 ALA A O 1
ATOM 596 N N . ALA A 1 74 ? 20.284 6.507 -38.889 1.00 91.50 74 ALA A N 1
ATOM 597 C CA . ALA A 1 74 ? 19.479 5.401 -38.371 1.00 91.50 74 ALA A CA 1
ATOM 598 C C . ALA A 1 74 ? 18.260 5.895 -37.568 1.00 91.50 74 ALA A C 1
ATOM 600 O O . ALA A 1 74 ? 17.169 5.338 -37.687 1.00 91.50 74 ALA A O 1
ATOM 601 N N . ALA A 1 75 ? 18.424 6.961 -36.776 1.00 92.31 75 ALA A N 1
ATOM 602 C CA . ALA A 1 75 ? 17.337 7.551 -35.999 1.00 92.31 75 ALA A CA 1
ATOM 603 C C . ALA A 1 75 ? 16.273 8.201 -36.895 1.00 92.31 75 ALA A C 1
ATOM 605 O O . ALA A 1 75 ? 15.090 7.908 -36.736 1.00 92.31 75 ALA A O 1
ATOM 606 N N . SER A 1 76 ? 16.689 9.004 -37.878 1.00 91.19 76 SER A N 1
ATOM 607 C CA . SER A 1 76 ? 15.791 9.614 -38.863 1.00 91.19 76 SER A CA 1
ATOM 608 C C . SER A 1 76 ? 15.017 8.563 -39.664 1.00 91.19 76 SER A C 1
ATOM 610 O O . SER A 1 76 ? 13.816 8.720 -39.852 1.00 91.19 76 SER A O 1
ATOM 612 N N . GLN A 1 77 ? 15.662 7.458 -40.062 1.00 89.62 77 GLN A N 1
ATOM 613 C CA . GLN A 1 77 ? 15.004 6.356 -40.779 1.00 89.62 77 GLN A CA 1
ATOM 614 C C . GLN A 1 77 ? 13.891 5.680 -39.962 1.00 89.62 77 GLN A C 1
ATOM 616 O O . GLN A 1 77 ? 12.922 5.183 -40.531 1.00 89.62 77 GLN A O 1
ATOM 621 N N . LEU A 1 78 ? 14.037 5.629 -38.638 1.00 89.44 78 LEU A N 1
ATOM 622 C CA . LEU A 1 78 ? 13.109 4.939 -37.739 1.00 89.44 78 LEU A CA 1
ATOM 623 C C . LEU A 1 78 ? 12.155 5.888 -37.003 1.00 89.44 78 LEU A C 1
ATOM 625 O O . LEU A 1 78 ? 11.402 5.436 -36.144 1.00 89.44 78 LEU A O 1
ATOM 629 N N . GLY A 1 79 ? 12.188 7.191 -37.305 1.00 88.81 79 GLY A N 1
ATOM 630 C CA . GLY A 1 79 ? 11.391 8.194 -36.591 1.00 88.81 79 GLY A CA 1
ATOM 631 C C . GLY A 1 79 ? 11.784 8.349 -35.115 1.00 88.81 79 GLY A C 1
ATOM 632 O O . GLY A 1 79 ? 10.974 8.771 -34.293 1.00 88.81 79 GLY A O 1
ATOM 633 N N . ILE A 1 80 ? 13.018 7.989 -34.754 1.00 91.94 80 ILE A N 1
ATOM 634 C CA . ILE A 1 80 ? 13.553 8.124 -33.397 1.00 91.94 80 ILE A CA 1
ATOM 635 C C . ILE A 1 80 ? 14.205 9.496 -33.266 1.00 91.94 80 ILE A C 1
ATOM 637 O O . ILE A 1 80 ? 14.940 9.956 -34.139 1.00 91.94 80 ILE A O 1
ATOM 641 N N . HIS A 1 81 ? 14.000 10.150 -32.127 1.00 92.94 81 HIS A N 1
ATOM 642 C CA . HIS A 1 81 ? 14.674 11.409 -31.851 1.00 9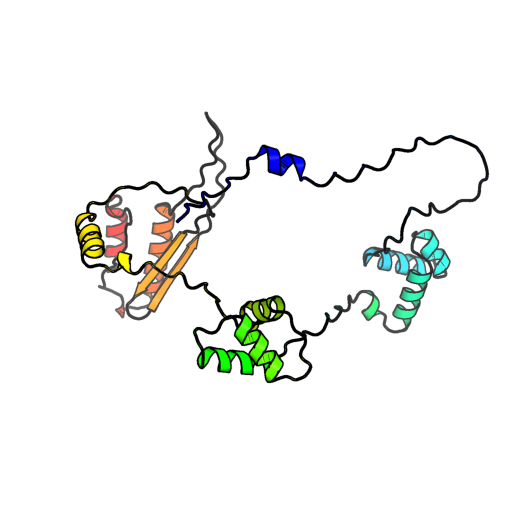2.94 81 HIS A CA 1
ATOM 643 C C . HIS A 1 81 ? 16.199 11.210 -31.793 1.00 92.94 81 HIS A C 1
ATOM 645 O O . HIS A 1 81 ? 16.701 10.462 -30.951 1.00 92.94 81 HIS A O 1
ATOM 651 N N . VAL A 1 82 ? 16.953 11.944 -32.618 1.00 90.69 82 VAL A N 1
ATOM 652 C CA . VAL A 1 82 ? 18.413 11.787 -32.788 1.00 90.69 82 VAL A CA 1
ATOM 653 C C . VAL A 1 82 ? 19.175 11.794 -31.455 1.00 90.69 82 VAL A C 1
ATOM 655 O O . VAL A 1 82 ? 20.020 10.933 -31.221 1.00 90.69 82 VAL A O 1
ATOM 658 N N . ARG A 1 83 ? 18.830 12.690 -30.512 1.00 91.38 83 ARG A N 1
ATOM 659 C CA . ARG A 1 83 ? 19.483 12.709 -29.182 1.00 91.38 83 ARG A CA 1
ATOM 660 C C . ARG A 1 83 ? 19.234 11.444 -28.350 1.00 91.38 83 ARG A C 1
ATOM 662 O O . ARG A 1 83 ? 20.051 11.113 -27.495 1.00 91.38 83 ARG A O 1
ATOM 669 N N . ALA A 1 84 ? 18.098 10.769 -28.535 1.00 91.12 84 ALA A N 1
ATOM 670 C CA . ALA A 1 84 ? 17.802 9.519 -27.837 1.00 91.12 84 ALA A CA 1
ATOM 671 C C . ALA A 1 84 ? 18.670 8.384 -28.394 1.00 91.12 84 ALA A C 1
ATOM 673 O O . ALA A 1 84 ? 19.345 7.713 -27.618 1.00 91.12 84 ALA A O 1
ATOM 674 N N . ALA A 1 85 ? 18.741 8.270 -29.722 1.00 92.75 85 ALA A N 1
ATOM 675 C CA . ALA A 1 85 ? 19.611 7.334 -30.427 1.00 92.75 85 ALA A CA 1
ATOM 676 C C . ALA A 1 85 ? 21.095 7.520 -30.069 1.00 92.75 85 ALA A C 1
ATOM 678 O O . ALA A 1 85 ? 21.766 6.567 -29.687 1.00 92.75 85 ALA A O 1
ATOM 679 N N . GLN A 1 86 ? 21.601 8.756 -30.087 1.00 93.62 86 GLN A N 1
ATOM 680 C CA . GLN A 1 86 ? 22.977 9.056 -29.672 1.00 93.62 86 GLN A CA 1
ATOM 681 C C . GLN A 1 86 ? 23.251 8.642 -28.218 1.00 93.62 86 GLN A C 1
ATOM 683 O O . GLN A 1 86 ? 24.308 8.089 -27.919 1.00 93.62 86 GLN A O 1
ATOM 688 N N . ARG A 1 87 ? 22.292 8.864 -27.304 1.00 92.12 87 ARG A N 1
ATOM 689 C CA . ARG A 1 87 ? 22.411 8.425 -25.905 1.00 92.12 87 ARG A CA 1
ATOM 690 C C . ARG A 1 87 ? 22.434 6.901 -25.788 1.00 92.12 87 ARG A C 1
ATOM 692 O O . ARG A 1 87 ? 23.166 6.389 -24.951 1.00 92.12 87 ARG A O 1
ATOM 699 N N . TRP A 1 88 ? 21.651 6.187 -26.597 1.00 92.38 88 TRP A N 1
ATOM 700 C CA . TRP A 1 88 ? 21.674 4.723 -26.645 1.00 92.38 88 TRP A CA 1
ATOM 701 C C . TRP A 1 88 ? 23.013 4.196 -27.142 1.00 92.38 88 TRP A C 1
ATOM 703 O O . TRP A 1 88 ? 23.583 3.344 -26.476 1.00 92.38 88 TRP A O 1
ATOM 713 N N . VAL A 1 89 ? 23.552 4.742 -28.236 1.00 92.25 89 VAL A N 1
ATOM 714 C CA . VAL A 1 89 ? 24.876 4.361 -28.756 1.00 92.25 89 VAL A CA 1
ATOM 715 C C . VAL A 1 89 ? 25.965 4.608 -27.715 1.00 92.25 89 VAL A C 1
ATOM 717 O O . VAL A 1 89 ? 26.763 3.718 -27.447 1.00 92.25 89 VAL A O 1
ATOM 720 N N . LYS A 1 90 ? 25.962 5.781 -27.066 1.00 92.44 90 LYS A N 1
ATOM 721 C CA . LYS A 1 90 ? 26.913 6.081 -25.988 1.00 92.44 90 LYS A CA 1
ATOM 722 C C . LYS A 1 90 ? 26.832 5.039 -24.869 1.00 92.44 90 LYS A C 1
ATOM 724 O O . LYS A 1 90 ? 27.847 4.484 -24.475 1.00 92.44 90 LYS A O 1
ATOM 729 N N . ARG A 1 91 ? 25.617 4.751 -24.401 1.00 88.56 91 ARG A N 1
ATOM 730 C CA . ARG A 1 91 ? 25.381 3.800 -23.311 1.00 88.56 91 ARG A CA 1
ATOM 731 C C . ARG A 1 91 ? 25.738 2.365 -23.696 1.00 88.56 91 ARG A C 1
ATOM 733 O O . ARG A 1 91 ? 26.210 1.633 -22.847 1.00 88.56 91 ARG A O 1
ATOM 740 N N . TYR A 1 92 ? 25.547 1.990 -24.958 1.00 89.94 92 TYR A N 1
ATOM 741 C CA . TYR A 1 92 ? 25.941 0.688 -25.488 1.00 89.94 92 TYR A CA 1
ATOM 742 C C . TYR A 1 92 ? 27.458 0.484 -25.428 1.00 89.94 92 TYR A C 1
ATOM 744 O O . TYR A 1 92 ? 27.906 -0.581 -25.034 1.00 89.94 92 TYR A O 1
ATOM 752 N N . TYR A 1 93 ? 28.255 1.499 -25.780 1.00 89.75 93 TYR A N 1
ATOM 753 C CA . TYR A 1 93 ? 29.715 1.405 -25.669 1.00 89.75 93 TYR A CA 1
ATOM 754 C C . TYR A 1 93 ? 30.223 1.474 -24.221 1.00 89.75 93 TYR A C 1
ATOM 756 O O . TYR A 1 93 ? 31.320 0.997 -23.952 1.00 89.75 93 TYR A O 1
ATOM 764 N N . GLU A 1 94 ? 29.454 2.063 -23.300 1.00 91.44 94 GLU A N 1
ATOM 765 C CA . GLU A 1 94 ? 29.759 2.045 -21.861 1.00 91.44 94 GLU A CA 1
ATOM 766 C C . GLU A 1 94 ? 29.441 0.680 -21.230 1.00 91.44 94 GLU A C 1
ATOM 768 O O . GLU A 1 94 ? 30.261 0.136 -20.497 1.00 91.44 94 GLU A O 1
ATOM 773 N N . ASP A 1 95 ? 28.248 0.148 -21.498 1.00 86.50 95 ASP A N 1
ATOM 774 C CA . ASP A 1 95 ? 27.736 -1.108 -20.951 1.00 86.50 95 ASP A CA 1
ATOM 775 C C . ASP A 1 95 ? 26.615 -1.656 -21.867 1.00 86.50 95 ASP A C 1
ATOM 777 O O . ASP A 1 95 ? 25.460 -1.199 -21.788 1.00 86.50 95 ASP A O 1
ATOM 781 N N . PRO A 1 96 ? 26.934 -2.619 -22.756 1.00 80.44 96 PRO A N 1
ATOM 782 C CA . PRO A 1 96 ? 25.972 -3.194 -23.692 1.00 80.44 96 PRO A CA 1
ATOM 783 C C . PRO A 1 96 ? 24.787 -3.886 -23.010 1.00 80.44 96 PRO A C 1
ATOM 785 O O . PRO A 1 96 ? 23.677 -3.852 -23.544 1.00 80.44 96 PRO A O 1
ATOM 788 N N . GLU A 1 97 ? 24.989 -4.491 -21.836 1.00 78.69 97 GLU A N 1
ATOM 789 C CA . GLU A 1 97 ? 23.940 -5.232 -21.128 1.00 78.69 97 GLU A CA 1
ATOM 790 C C . GLU A 1 97 ? 22.925 -4.270 -20.480 1.00 78.69 97 GLU A C 1
ATOM 792 O O . GLU A 1 97 ? 21.715 -4.512 -20.512 1.00 78.69 97 GLU A O 1
ATOM 797 N N . SER A 1 98 ? 23.368 -3.089 -20.022 1.00 81.19 98 SER A N 1
ATOM 798 C CA . SER A 1 98 ? 22.508 -2.093 -19.349 1.00 81.19 98 SER A CA 1
ATOM 799 C C . SER A 1 98 ? 21.483 -1.385 -20.250 1.00 81.19 98 SER A C 1
ATOM 801 O O . SER A 1 98 ? 20.638 -0.609 -19.775 1.00 81.19 98 SER A O 1
ATOM 803 N N . ILE A 1 99 ? 21.528 -1.582 -21.569 1.00 83.44 99 ILE A N 1
ATOM 804 C CA . ILE A 1 99 ? 20.681 -0.820 -22.496 1.00 83.44 99 ILE A CA 1
ATOM 805 C C . ILE A 1 99 ? 19.202 -1.216 -22.435 1.00 83.44 99 ILE A C 1
ATOM 807 O O . ILE A 1 99 ? 18.310 -0.365 -22.589 1.00 83.44 99 ILE A O 1
ATOM 811 N N . PHE A 1 100 ? 18.944 -2.493 -22.158 1.00 81.25 100 PHE A N 1
ATOM 812 C CA . PHE A 1 100 ? 17.608 -3.057 -21.967 1.00 81.25 100 PHE A CA 1
ATOM 813 C C . PHE A 1 100 ? 17.197 -3.081 -20.492 1.00 81.25 100 PHE A C 1
ATOM 815 O O . PHE A 1 100 ? 16.010 -3.181 -20.176 1.00 81.25 100 PHE A O 1
ATOM 822 N N . GLU A 1 101 ? 18.146 -2.883 -19.576 1.00 79.12 101 GLU A N 1
ATOM 823 C CA . GLU A 1 101 ? 17.853 -2.808 -18.154 1.00 79.12 101 GLU A CA 1
ATOM 824 C C . GLU A 1 101 ? 17.048 -1.553 -17.796 1.00 79.12 101 GLU A C 1
ATOM 826 O O . GLU A 1 101 ? 17.504 -0.400 -17.837 1.00 79.12 101 GLU A O 1
ATOM 831 N N . LYS A 1 102 ? 15.813 -1.787 -17.354 1.00 74.88 102 LYS A N 1
ATOM 832 C CA . LYS A 1 102 ? 14.968 -0.760 -16.751 1.00 74.88 102 LYS A CA 1
ATOM 833 C C . LYS A 1 102 ? 15.379 -0.600 -15.292 1.00 74.88 102 LYS A C 1
ATOM 835 O O . LYS A 1 102 ? 14.860 -1.288 -14.416 1.00 74.88 102 LYS A O 1
ATOM 840 N N . LYS A 1 103 ? 16.293 0.337 -15.013 1.00 69.50 103 LYS A N 1
ATOM 841 C CA . LYS A 1 103 ? 16.621 0.710 -13.628 1.00 69.50 103 LYS A CA 1
ATOM 842 C C . LYS A 1 103 ? 15.341 1.164 -12.923 1.00 69.50 103 LYS A C 1
ATOM 844 O O . LYS A 1 103 ? 14.723 2.154 -13.329 1.00 69.50 103 LYS A O 1
ATOM 849 N N . LYS A 1 104 ? 14.933 0.441 -11.872 1.00 70.25 104 LYS A N 1
ATOM 850 C CA . LYS A 1 104 ? 13.835 0.876 -11.003 1.00 70.25 104 LYS A CA 1
ATOM 851 C C . LYS A 1 104 ? 14.223 2.233 -10.434 1.00 70.25 104 LYS A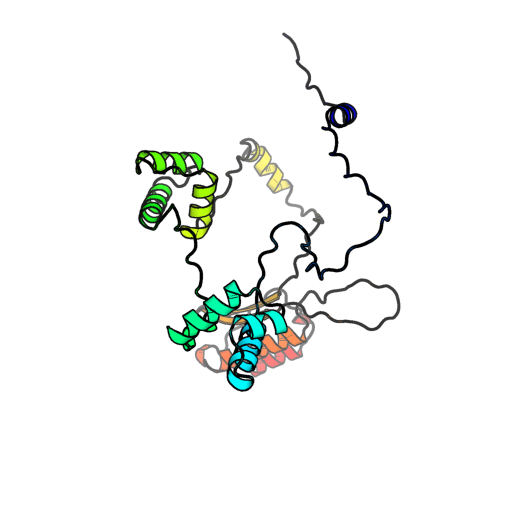 C 1
ATOM 853 O O . LYS A 1 104 ? 15.260 2.369 -9.787 1.00 70.25 104 LYS A O 1
ATOM 858 N N . LYS A 1 105 ? 13.405 3.250 -10.695 1.00 71.25 105 LYS A N 1
ATOM 859 C CA . LYS A 1 105 ? 13.585 4.538 -10.032 1.00 71.25 105 LYS A CA 1
ATOM 860 C C . LYS A 1 105 ? 13.339 4.302 -8.550 1.00 71.25 105 LYS A C 1
ATOM 862 O O . LYS A 1 105 ? 12.240 3.895 -8.177 1.00 71.25 105 LYS A O 1
ATOM 867 N N . SER A 1 106 ? 14.365 4.520 -7.732 1.00 64.38 106 SER A N 1
ATOM 868 C CA . SER A 1 106 ? 14.175 4.584 -6.288 1.00 64.38 106 SER A CA 1
ATOM 869 C C . SER A 1 106 ? 13.138 5.670 -6.023 1.00 64.38 106 SER A C 1
ATOM 871 O O . SER A 1 106 ? 13.270 6.795 -6.515 1.00 64.38 106 SER A O 1
ATOM 873 N N . GLY A 1 107 ? 12.045 5.293 -5.362 1.00 70.62 107 GLY A N 1
ATOM 874 C CA . GLY A 1 107 ? 10.980 6.225 -5.027 1.00 70.62 107 GLY A CA 1
ATOM 875 C C . GLY A 1 107 ? 11.481 7.321 -4.088 1.00 70.62 107 GLY A C 1
ATOM 876 O O . GLY A 1 107 ? 12.598 7.276 -3.567 1.00 70.62 107 GLY A O 1
ATOM 877 N N . ARG A 1 108 ? 10.630 8.316 -3.832 1.00 76.31 108 ARG A N 1
ATOM 878 C CA . ARG A 1 108 ? 10.906 9.292 -2.774 1.00 76.31 108 ARG A CA 1
ATOM 879 C C . ARG A 1 108 ? 11.079 8.543 -1.448 1.00 76.31 108 ARG A C 1
ATOM 881 O O . ARG A 1 108 ? 10.243 7.704 -1.111 1.00 76.31 108 ARG A O 1
ATOM 888 N N . ARG A 1 109 ? 12.147 8.850 -0.705 1.00 72.75 109 ARG A N 1
ATOM 889 C CA . ARG A 1 109 ? 12.353 8.294 0.640 1.00 72.75 109 ARG A CA 1
ATOM 890 C C . ARG A 1 109 ? 11.154 8.645 1.525 1.00 72.75 109 ARG A C 1
ATOM 892 O O . ARG A 1 109 ? 10.646 9.767 1.458 1.00 72.75 109 ARG A O 1
ATOM 899 N N . ARG A 1 110 ? 10.687 7.672 2.308 1.00 78.25 110 ARG A N 1
ATOM 900 C CA . ARG A 1 110 ? 9.582 7.868 3.254 1.00 78.25 110 ARG A CA 1
ATOM 901 C C . ARG A 1 110 ? 10.046 8.794 4.379 1.00 78.25 110 ARG A C 1
ATOM 903 O O . ARG A 1 110 ? 11.189 8.700 4.808 1.00 78.25 110 ARG A O 1
ATOM 910 N N . ILE A 1 111 ? 9.165 9.704 4.792 1.00 81.94 111 ILE A N 1
ATOM 911 C CA . ILE A 1 111 ? 9.448 10.705 5.835 1.00 81.94 111 ILE A CA 1
ATOM 912 C C . ILE A 1 111 ? 9.471 10.042 7.217 1.00 81.94 111 ILE A C 1
ATOM 914 O O . ILE A 1 111 ? 10.311 10.371 8.040 1.00 81.94 111 ILE A O 1
ATOM 918 N N . LEU A 1 112 ? 8.569 9.084 7.440 1.00 85.25 112 LEU A N 1
ATOM 919 C CA . LEU A 1 112 ? 8.497 8.289 8.660 1.00 85.25 112 LEU A CA 1
ATOM 920 C C . LEU A 1 112 ? 9.228 6.959 8.423 1.00 85.25 112 LEU A C 1
ATOM 922 O O . LEU A 1 112 ? 8.868 6.199 7.520 1.00 85.25 112 LEU A O 1
ATOM 926 N N . GLY A 1 113 ? 10.297 6.740 9.185 1.00 88.06 113 GLY A N 1
ATOM 927 C CA . GLY A 1 113 ? 11.098 5.513 9.232 1.00 88.06 113 GLY A CA 1
ATOM 928 C C . GLY A 1 113 ? 10.842 4.644 10.472 1.00 88.06 113 GLY A C 1
ATOM 929 O O . GLY A 1 113 ? 9.863 4.831 11.193 1.00 88.06 113 GLY A O 1
ATOM 930 N N . GLU A 1 114 ? 11.749 3.698 10.724 1.00 90.50 114 GLU A N 1
ATOM 931 C CA . GLU A 1 114 ? 11.600 2.676 11.775 1.00 90.50 114 GLU A CA 1
ATOM 932 C C . GLU A 1 114 ? 11.627 3.255 13.201 1.00 90.50 114 GLU A C 1
ATOM 934 O O . GLU A 1 114 ? 10.888 2.797 14.068 1.00 90.50 114 GLU A O 1
ATOM 939 N N . GLU A 1 115 ? 12.411 4.311 13.436 1.00 90.69 115 GLU A N 1
ATOM 940 C CA . GLU A 1 115 ? 12.484 5.003 14.734 1.00 90.69 115 GLU A CA 1
ATOM 941 C C . GLU A 1 115 ? 11.114 5.549 15.178 1.00 90.69 115 GLU A C 1
ATOM 943 O O . GLU A 1 115 ? 10.688 5.350 16.317 1.00 90.69 115 GLU A O 1
ATOM 948 N N . TYR A 1 116 ? 10.359 6.139 14.246 1.00 91.94 116 TYR A N 1
ATOM 949 C CA . TYR A 1 116 ? 9.012 6.650 14.505 1.00 91.94 116 TYR A CA 1
ATOM 950 C C . TYR A 1 116 ? 8.017 5.513 14.727 1.00 91.94 116 TYR A C 1
ATOM 952 O O . TYR A 1 116 ? 7.107 5.644 15.539 1.00 91.94 116 TYR A O 1
ATOM 960 N N . LYS A 1 117 ? 8.184 4.384 14.029 1.00 93.38 117 LYS A N 1
ATOM 961 C CA . LYS A 1 117 ? 7.337 3.200 14.208 1.00 93.38 117 LYS A CA 1
ATOM 962 C C . LYS A 1 117 ? 7.467 2.626 15.615 1.00 93.38 117 LYS A C 1
ATOM 964 O O . LYS A 1 117 ? 6.451 2.358 16.248 1.00 93.38 117 LYS A O 1
ATOM 969 N N . GLN A 1 118 ? 8.692 2.483 16.116 1.00 94.12 118 GLN A N 1
ATOM 970 C CA . GLN A 1 118 ? 8.938 1.989 17.473 1.00 94.12 118 GLN A CA 1
ATOM 971 C C . GLN A 1 118 ? 8.346 2.923 18.532 1.00 94.12 118 GLN A C 1
ATOM 973 O O . GLN A 1 118 ? 7.661 2.460 19.443 1.00 94.12 118 GLN A O 1
ATOM 978 N N . PHE A 1 119 ? 8.545 4.235 18.373 1.00 94.38 119 PHE A N 1
ATOM 979 C CA . PHE A 1 119 ? 7.934 5.236 19.247 1.00 94.38 119 PHE A CA 1
ATOM 980 C C . PHE A 1 119 ? 6.401 5.141 19.246 1.00 94.38 119 PHE A C 1
ATOM 982 O O . PHE A 1 119 ? 5.782 5.117 20.306 1.00 94.38 119 PHE A O 1
ATOM 989 N N . LEU A 1 120 ? 5.790 5.040 18.062 1.00 93.31 120 LEU A N 1
ATOM 990 C CA . LEU A 1 120 ? 4.337 4.971 17.914 1.00 93.31 120 LEU A CA 1
ATOM 991 C C . LEU A 1 120 ? 3.730 3.732 18.565 1.00 93.31 120 LEU A C 1
ATOM 993 O O . LEU A 1 120 ? 2.701 3.849 19.221 1.00 93.31 120 LEU A O 1
ATOM 997 N N . LEU A 1 121 ? 4.347 2.563 18.388 1.00 94.00 121 LEU A N 1
ATOM 998 C CA . LEU A 1 121 ? 3.855 1.330 19.003 1.00 94.00 121 LEU A CA 1
ATOM 999 C C . LEU A 1 121 ? 3.873 1.442 20.530 1.00 94.00 121 LEU A C 1
ATOM 1001 O O . LEU A 1 121 ? 2.846 1.223 21.163 1.00 94.00 121 LEU A O 1
ATOM 1005 N N . LYS A 1 122 ? 4.988 1.917 21.099 1.00 95.31 122 LYS A N 1
ATOM 1006 C CA . LYS A 1 122 ? 5.100 2.150 22.542 1.00 95.31 122 LYS A CA 1
ATOM 1007 C C . LYS A 1 122 ? 4.054 3.149 23.051 1.00 95.31 122 LYS A C 1
ATOM 1009 O O . LYS A 1 122 ? 3.404 2.900 24.060 1.00 95.31 122 LYS A O 1
ATOM 1014 N N . TYR A 1 123 ? 3.869 4.263 22.345 1.00 94.44 123 TYR A N 1
ATOM 1015 C CA . TYR A 1 123 ? 2.910 5.296 22.737 1.00 94.44 123 TYR A CA 1
ATOM 1016 C C . TYR A 1 123 ? 1.461 4.787 22.744 1.00 94.44 123 TYR A C 1
ATOM 1018 O O . TYR A 1 123 ? 0.701 5.127 23.649 1.00 94.44 123 TYR A O 1
ATOM 1026 N N . ILE A 1 124 ? 1.079 3.974 21.752 1.00 93.56 124 ILE A N 1
ATOM 1027 C CA . ILE A 1 124 ? -0.267 3.392 21.649 1.00 93.56 124 ILE A CA 1
ATOM 1028 C C . ILE A 1 124 ? -0.494 2.303 22.702 1.00 93.56 124 ILE A C 1
ATOM 1030 O O . ILE A 1 124 ? -1.589 2.239 23.256 1.00 93.56 124 ILE A O 1
ATOM 1034 N N . ASP A 1 125 ? 0.518 1.492 23.018 1.00 93.00 125 ASP A N 1
ATOM 1035 C CA . ASP A 1 125 ? 0.425 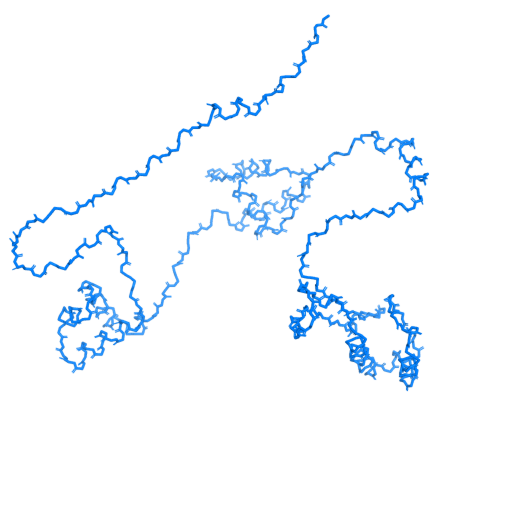0.497 24.094 1.00 93.00 125 ASP A CA 1
ATOM 1036 C C . ASP A 1 125 ? 0.200 1.166 25.462 1.00 93.00 125 ASP A C 1
ATOM 1038 O O . ASP A 1 125 ? -0.588 0.683 26.274 1.00 93.00 125 ASP A O 1
ATOM 1042 N N . GLU A 1 126 ? 0.845 2.312 25.701 1.00 94.94 126 GLU A N 1
ATOM 1043 C CA . GLU A 1 126 ? 0.648 3.124 26.909 1.00 94.94 126 GLU A CA 1
ATOM 1044 C C . GLU A 1 126 ? -0.690 3.892 26.895 1.00 94.94 126 GLU A C 1
ATOM 1046 O O . GLU A 1 126 ? -1.259 4.159 27.953 1.00 94.94 126 GLU A O 1
ATOM 1051 N N . ASN A 1 127 ? -1.219 4.230 25.711 1.00 91.94 127 ASN A N 1
ATOM 1052 C CA . ASN A 1 127 ? -2.417 5.057 25.533 1.00 91.94 127 ASN A CA 1
ATOM 1053 C C . ASN A 1 127 ? -3.371 4.458 24.475 1.00 91.94 127 ASN A C 1
ATOM 1055 O O . ASN A 1 127 ? -3.505 5.005 23.376 1.00 91.94 127 ASN A O 1
ATOM 1059 N N . PRO A 1 128 ? -4.100 3.367 24.783 1.00 88.00 128 PRO A N 1
ATOM 1060 C CA . PRO A 1 128 ? -4.911 2.648 23.791 1.00 88.00 128 PRO A CA 1
ATOM 1061 C C . PRO A 1 128 ? -6.101 3.455 23.246 1.00 88.00 128 PRO A C 1
ATOM 1063 O O . PRO A 1 128 ? -6.616 3.153 22.170 1.00 88.00 128 PRO A O 1
ATOM 1066 N N . SER A 1 129 ? -6.540 4.485 23.974 1.00 88.25 129 SER A N 1
ATOM 1067 C CA . SER A 1 129 ? -7.632 5.385 23.571 1.00 88.25 129 SER A CA 1
ATOM 1068 C C . SER A 1 129 ? -7.155 6.619 22.798 1.00 88.25 129 SER A C 1
ATOM 1070 O O . SER A 1 129 ? -7.984 7.467 22.465 1.00 88.25 129 SER A O 1
ATOM 1072 N N . ALA A 1 130 ? -5.848 6.746 22.540 1.00 91.38 130 ALA A N 1
ATOM 1073 C CA . ALA A 1 130 ? -5.278 7.934 21.922 1.00 91.38 130 ALA A CA 1
ATOM 1074 C C . ALA A 1 130 ? -5.842 8.182 20.518 1.00 91.38 130 ALA A C 1
ATOM 1076 O O . ALA A 1 130 ? -5.992 7.273 19.692 1.00 91.38 130 ALA A O 1
ATOM 1077 N N . VAL A 1 131 ? -6.120 9.449 20.225 1.00 92.12 131 VAL A N 1
ATOM 1078 C CA . VAL A 1 131 ? -6.625 9.873 18.917 1.00 92.12 131 VAL A CA 1
ATOM 1079 C C . VAL A 1 131 ? -5.454 10.212 17.996 1.00 92.12 131 VAL A C 1
ATOM 1081 O O . VAL A 1 131 ? -4.407 10.687 18.419 1.00 92.12 131 VAL A O 1
ATOM 1084 N N . VAL A 1 132 ? -5.633 10.035 16.685 1.00 93.19 132 VAL A N 1
ATOM 1085 C CA . VAL A 1 132 ? -4.608 10.322 15.658 1.00 93.19 132 VAL A CA 1
ATOM 1086 C C . VAL A 1 132 ? -4.032 11.744 15.758 1.00 93.19 132 VAL A C 1
ATOM 1088 O O . VAL A 1 132 ? -2.884 11.975 15.388 1.00 93.19 132 VAL A O 1
ATOM 1091 N N . THR A 1 133 ? -4.821 12.709 16.234 1.00 92.06 133 THR A N 1
ATOM 1092 C CA . THR A 1 133 ? -4.368 14.081 16.505 1.00 92.06 133 THR A CA 1
ATOM 1093 C C . THR A 1 133 ? -3.323 14.125 17.613 1.00 92.06 133 THR A C 1
ATOM 1095 O O . THR A 1 133 ? -2.258 14.691 17.401 1.00 92.06 133 THR A O 1
ATOM 1098 N N . GLU A 1 134 ? -3.588 13.460 18.736 1.00 93.88 134 GLU A N 1
ATOM 1099 C CA . GLU A 1 134 ? -2.686 13.383 19.893 1.00 93.88 134 GLU A CA 1
ATOM 1100 C C . GLU A 1 134 ? -1.396 12.651 19.518 1.00 93.88 134 GLU A C 1
ATOM 1102 O O . GLU A 1 134 ? -0.299 13.082 19.857 1.00 93.88 134 GLU A O 1
ATOM 1107 N N . VAL A 1 135 ? -1.517 11.593 18.714 1.00 94.19 135 VAL A N 1
ATOM 1108 C CA . VAL A 1 135 ? -0.374 10.853 18.166 1.00 94.19 135 VAL A CA 1
ATOM 1109 C C . VAL A 1 135 ? 0.491 11.734 17.252 1.00 94.19 135 VAL A C 1
ATOM 1111 O O . VAL A 1 135 ? 1.718 11.652 17.265 1.00 94.19 135 VAL A O 1
ATOM 1114 N N . ALA A 1 136 ? -0.126 12.587 16.431 1.00 93.44 136 ALA A N 1
ATOM 1115 C CA . ALA A 1 136 ? 0.615 13.509 15.573 1.00 93.44 136 ALA A CA 1
ATOM 1116 C C . ALA A 1 136 ? 1.329 14.600 16.389 1.00 93.44 136 ALA A C 1
ATOM 1118 O O . ALA A 1 136 ? 2.457 14.972 16.064 1.00 93.44 136 ALA A O 1
ATOM 1119 N N . GLU A 1 137 ? 0.695 15.090 17.453 1.00 92.88 137 GLU A N 1
ATOM 1120 C CA . GLU A 1 137 ? 1.282 16.059 18.380 1.00 92.88 137 GLU A CA 1
ATOM 1121 C C . GLU A 1 137 ? 2.438 15.449 19.179 1.00 92.88 137 GLU A C 1
ATOM 1123 O O . GLU A 1 137 ? 3.493 16.074 19.287 1.00 92.88 137 GLU A O 1
ATOM 1128 N N . SER A 1 138 ? 2.296 14.209 19.660 1.00 92.94 138 SER A N 1
ATOM 1129 C CA . SER A 1 138 ? 3.359 13.510 20.388 1.00 92.94 138 SER A CA 1
ATOM 1130 C C . SER A 1 138 ? 4.581 13.258 19.502 1.00 92.94 138 SER A C 1
ATOM 1132 O O . SER A 1 138 ? 5.713 13.467 19.942 1.00 92.94 138 SER A O 1
ATOM 1134 N N . LEU A 1 139 ? 4.377 12.914 18.226 1.00 92.56 139 LEU A N 1
ATOM 1135 C CA . LEU A 1 139 ? 5.452 12.840 17.234 1.00 92.56 139 LEU A CA 1
ATOM 1136 C C . LEU A 1 139 ? 6.141 14.195 17.023 1.00 92.56 139 LEU A C 1
ATOM 1138 O O . LEU A 1 139 ? 7.367 14.259 17.009 1.00 92.56 139 LEU A O 1
ATOM 1142 N N . ALA A 1 140 ? 5.380 15.279 16.875 1.00 90.75 140 ALA A N 1
ATOM 1143 C CA . ALA A 1 140 ? 5.948 16.610 16.665 1.00 90.75 140 ALA A CA 1
ATOM 1144 C C . ALA A 1 140 ? 6.740 17.118 17.886 1.00 90.75 140 ALA A C 1
ATOM 1146 O O . ALA A 1 140 ? 7.747 17.805 17.720 1.00 90.75 140 ALA A O 1
ATOM 1147 N N . GLN A 1 141 ? 6.312 16.766 19.102 1.00 90.94 141 GLN A N 1
ATOM 1148 C CA . GLN A 1 141 ? 7.000 17.127 20.346 1.00 90.94 141 GLN A CA 1
ATOM 1149 C C . GLN A 1 141 ? 8.301 16.343 20.548 1.00 90.94 141 GLN A C 1
ATOM 1151 O O . GLN A 1 141 ? 9.302 16.923 20.961 1.00 90.94 141 GLN A O 1
ATOM 1156 N N . ASN A 1 142 ? 8.303 15.039 20.252 1.00 91.44 142 ASN A N 1
ATOM 1157 C CA . ASN A 1 142 ? 9.478 14.184 20.453 1.00 91.44 142 ASN A CA 1
ATOM 1158 C C . ASN A 1 142 ? 10.514 14.314 19.325 1.00 91.44 142 ASN A C 1
ATOM 1160 O O . ASN A 1 142 ? 11.701 14.091 19.555 1.00 91.44 142 ASN A O 1
ATOM 1164 N N . PHE A 1 143 ? 10.091 14.707 18.120 1.00 90.31 143 PHE A N 1
ATOM 1165 C CA . PHE A 1 143 ? 10.961 14.845 16.951 1.00 90.31 143 PHE A CA 1
ATOM 1166 C C . PHE A 1 143 ? 10.923 16.280 16.411 1.00 90.31 143 PHE A C 1
ATOM 1168 O O . PHE A 1 143 ? 10.168 16.613 15.494 1.00 90.31 143 PHE A O 1
ATOM 1175 N N . VAL A 1 144 ? 11.774 17.141 16.979 1.00 84.94 144 VAL A N 1
ATOM 1176 C CA . VAL A 1 144 ? 11.881 18.555 16.590 1.00 84.94 144 VAL A CA 1
ATOM 1177 C C . VAL A 1 144 ? 12.217 18.672 15.098 1.00 84.94 144 VAL A C 1
ATOM 1179 O O . VAL A 1 144 ? 13.240 18.175 14.634 1.00 84.94 144 VAL A O 1
ATOM 1182 N N . GLY A 1 145 ? 11.349 19.346 14.337 1.00 84.44 145 GLY A N 1
ATOM 1183 C CA . GLY A 1 145 ? 11.504 19.540 12.889 1.00 84.44 145 GLY A CA 1
ATOM 1184 C C . GLY A 1 145 ? 10.755 18.528 12.014 1.00 84.44 145 GLY A C 1
ATOM 1185 O O . GLY A 1 145 ? 10.746 18.674 10.788 1.00 84.44 145 GLY A O 1
ATOM 1186 N N . LEU A 1 146 ? 10.075 17.541 12.606 1.00 87.44 146 LEU A N 1
ATOM 1187 C CA . LEU A 1 146 ? 9.194 16.637 11.874 1.00 87.44 146 LEU A CA 1
ATOM 1188 C C . LEU A 1 146 ? 7.903 17.365 11.459 1.00 87.44 146 LEU A C 1
ATOM 1190 O O . LEU A 1 146 ? 7.006 17.590 12.266 1.00 87.44 146 LEU A O 1
ATOM 1194 N N . ASN A 1 147 ? 7.786 17.706 10.174 1.00 86.69 147 ASN A N 1
ATOM 1195 C CA . ASN A 1 147 ? 6.553 18.256 9.604 1.00 86.69 147 ASN A CA 1
ATOM 1196 C C . ASN A 1 147 ? 5.765 17.160 8.875 1.00 86.69 147 ASN A C 1
ATOM 1198 O O . ASN A 1 147 ? 6.023 16.859 7.705 1.00 86.69 147 ASN A O 1
ATOM 1202 N N . VAL A 1 148 ? 4.806 16.551 9.575 1.00 89.38 148 VAL A N 1
ATOM 1203 C CA . VAL A 1 148 ? 3.925 15.511 9.033 1.00 89.38 148 VAL A CA 1
ATOM 1204 C C . VAL A 1 148 ? 2.460 15.888 9.199 1.00 89.38 148 VAL A C 1
ATOM 1206 O O . VAL A 1 148 ? 2.030 16.399 10.228 1.00 89.38 148 VAL A O 1
ATOM 1209 N N . SER A 1 149 ? 1.664 15.618 8.165 1.00 92.31 149 SER A N 1
ATOM 1210 C CA . SER A 1 149 ? 0.219 15.829 8.243 1.00 92.31 149 SER A CA 1
ATOM 1211 C C . SER A 1 149 ? -0.450 14.712 9.049 1.00 92.31 149 SER A C 1
ATOM 1213 O O . SER A 1 149 ? 0.004 13.567 9.025 1.00 92.31 149 SER A O 1
ATOM 1215 N N . ARG A 1 150 ? -1.609 14.997 9.655 1.00 92.69 150 ARG A N 1
ATOM 1216 C CA . ARG A 1 150 ? -2.442 13.981 10.331 1.00 92.69 150 ARG A CA 1
ATOM 1217 C C . ARG A 1 150 ? -2.763 12.781 9.433 1.00 92.69 150 ARG A C 1
ATOM 1219 O O . ARG A 1 150 ? -2.737 11.646 9.888 1.00 92.69 150 ARG A O 1
ATOM 1226 N N . SER A 1 151 ? -3.004 13.022 8.141 1.00 93.56 151 SER A N 1
ATOM 1227 C CA . SER A 1 151 ? -3.251 11.952 7.163 1.00 93.56 151 SER A CA 1
ATOM 1228 C C . SER A 1 151 ? -2.016 11.080 6.909 1.00 93.56 151 SER A C 1
ATOM 1230 O O . SER A 1 151 ? -2.137 9.872 6.732 1.00 93.56 151 SER A O 1
ATOM 1232 N N . THR A 1 152 ? -0.819 11.673 6.941 1.00 93.25 152 THR A N 1
ATOM 1233 C CA . THR A 1 152 ? 0.453 10.948 6.830 1.00 93.25 152 THR A CA 1
ATOM 1234 C C . THR A 1 152 ? 0.643 10.025 8.027 1.00 93.25 152 THR A C 1
ATOM 1236 O O . THR A 1 152 ? 0.994 8.866 7.834 1.00 93.25 152 THR A O 1
ATOM 1239 N N . VAL A 1 153 ? 0.364 10.521 9.237 1.00 94.12 153 VAL A N 1
ATOM 1240 C CA . VAL A 1 153 ? 0.431 9.733 10.477 1.00 94.12 153 VAL A CA 1
ATOM 1241 C C . VAL A 1 153 ? -0.602 8.606 10.454 1.00 94.12 153 VAL A C 1
ATOM 1243 O O . VAL A 1 153 ? -0.239 7.455 10.665 1.00 94.12 153 VAL A O 1
ATOM 1246 N N . TYR A 1 154 ? -1.854 8.899 10.088 1.00 94.25 154 TYR A N 1
ATOM 1247 C CA . TYR A 1 154 ? -2.909 7.890 9.938 1.00 94.25 154 TYR A CA 1
ATOM 1248 C C . TYR A 1 154 ? -2.515 6.766 8.969 1.00 94.25 154 TYR A C 1
ATOM 1250 O O . TYR A 1 154 ? -2.615 5.582 9.298 1.00 94.25 154 TYR A O 1
ATOM 1258 N N . ASN A 1 155 ? -2.035 7.129 7.776 1.00 93.56 155 ASN A N 1
ATOM 1259 C CA . ASN A 1 155 ? -1.600 6.153 6.781 1.00 93.56 155 ASN A CA 1
ATOM 1260 C C . ASN A 1 155 ? -0.421 5.334 7.309 1.00 93.56 155 ASN A C 1
ATOM 1262 O O . ASN A 1 155 ? -0.424 4.120 7.181 1.00 93.56 155 ASN A O 1
ATOM 1266 N N . PHE A 1 156 ? 0.552 5.969 7.962 1.00 93.44 156 PHE A N 1
ATOM 1267 C CA . PHE A 1 156 ? 1.698 5.266 8.530 1.00 93.44 156 PHE A CA 1
ATOM 1268 C C . PHE A 1 156 ? 1.292 4.267 9.623 1.00 93.44 156 PHE A C 1
ATOM 1270 O O . PHE A 1 156 ? 1.725 3.117 9.596 1.00 93.44 156 PHE A O 1
ATOM 1277 N N . MET A 1 157 ? 0.399 4.660 10.535 1.00 93.44 157 MET A N 1
ATOM 1278 C CA . MET A 1 157 ? -0.130 3.773 11.576 1.00 93.44 157 MET A CA 1
ATOM 1279 C C . MET A 1 157 ? -0.860 2.561 10.984 1.00 93.44 157 MET A C 1
ATOM 1281 O O . MET A 1 157 ? -0.686 1.440 11.455 1.00 93.44 157 MET A O 1
ATOM 1285 N N . THR A 1 158 ? -1.658 2.770 9.937 1.00 92.81 158 THR A N 1
ATOM 1286 C CA . THR A 1 158 ? -2.449 1.697 9.317 1.00 92.81 158 THR A CA 1
ATOM 1287 C C . THR A 1 158 ? -1.623 0.792 8.401 1.00 92.81 158 THR A C 1
ATOM 1289 O O . THR A 1 158 ? -1.853 -0.414 8.398 1.00 92.81 158 THR A O 1
ATOM 1292 N N . THR A 1 159 ? -0.650 1.326 7.650 1.00 90.12 159 THR A N 1
ATOM 1293 C CA . THR A 1 159 ? 0.130 0.545 6.671 1.00 90.12 159 THR A CA 1
ATOM 1294 C C . THR A 1 159 ? 1.446 0.001 7.211 1.00 90.12 159 THR A C 1
ATOM 1296 O O . THR A 1 159 ? 1.844 -1.092 6.827 1.00 90.12 159 THR A O 1
ATOM 1299 N N . GLU A 1 160 ? 2.153 0.751 8.059 1.00 90.81 160 GLU A N 1
ATOM 1300 C CA . GLU A 1 160 ? 3.493 0.376 8.539 1.00 90.81 160 GLU A CA 1
ATOM 1301 C C . GLU A 1 160 ? 3.458 -0.210 9.950 1.00 90.81 160 GLU A C 1
ATOM 1303 O O . GLU A 1 160 ? 4.216 -1.139 10.248 1.00 90.81 160 GLU A O 1
ATOM 1308 N N . CYS A 1 161 ? 2.571 0.304 10.810 1.00 90.12 161 CYS A N 1
ATOM 1309 C CA . CYS A 1 161 ? 2.349 -0.228 12.157 1.00 90.12 161 CYS A CA 1
ATOM 1310 C C . CYS A 1 161 ? 1.235 -1.292 12.208 1.00 90.12 161 CYS A C 1
ATOM 1312 O O . CYS A 1 161 ? 1.045 -1.898 13.256 1.00 90.12 161 CYS A O 1
ATOM 1314 N N . ASN A 1 162 ? 0.523 -1.542 11.099 1.00 90.88 162 ASN A N 1
ATOM 1315 C CA . ASN A 1 162 ? -0.593 -2.497 11.002 1.00 90.88 162 ASN A CA 1
ATOM 1316 C C . ASN A 1 162 ? -1.702 -2.281 12.053 1.00 90.88 162 ASN A C 1
ATOM 1318 O O . ASN A 1 162 ? -2.347 -3.231 12.497 1.00 90.88 162 ASN A O 1
ATOM 1322 N N . LEU A 1 163 ? -1.932 -1.031 12.462 1.00 90.50 163 LEU A N 1
ATOM 1323 C CA . LEU A 1 163 ? -2.942 -0.690 13.460 1.00 90.50 163 LEU A CA 1
ATOM 1324 C C . LEU A 1 163 ? -4.322 -0.544 12.814 1.00 90.50 163 LEU A C 1
ATOM 1326 O O . LEU A 1 163 ? -4.485 0.110 11.783 1.00 90.50 163 LEU A O 1
ATOM 1330 N N . SER A 1 164 ? -5.343 -1.108 13.460 1.00 89.12 164 SER A N 1
ATOM 1331 C CA . SER A 1 164 ? -6.741 -0.866 13.102 1.00 89.12 164 SER A CA 1
ATOM 1332 C C . SER A 1 164 ? -7.301 0.248 13.978 1.00 89.12 164 SER A C 1
ATOM 1334 O O . SER A 1 164 ? -7.527 0.059 15.170 1.00 89.12 164 SER A O 1
ATOM 1336 N N . ILE A 1 165 ? -7.535 1.416 13.384 1.00 87.81 165 ILE A N 1
ATOM 1337 C CA . ILE A 1 165 ? -8.124 2.556 14.088 1.00 87.81 165 ILE A CA 1
ATOM 1338 C C . ILE A 1 165 ? -9.641 2.471 13.943 1.00 87.81 165 ILE A C 1
ATOM 1340 O O . ILE A 1 165 ? -10.171 2.507 12.830 1.00 87.81 165 ILE A O 1
ATOM 1344 N N . LYS A 1 166 ? -10.345 2.368 15.071 1.00 84.25 166 LYS A N 1
ATOM 1345 C CA . LYS A 1 166 ? -11.807 2.377 15.116 1.00 84.25 166 LYS A CA 1
ATOM 1346 C C . LYS A 1 166 ? -12.299 3.674 15.729 1.00 84.25 166 LYS A C 1
ATOM 1348 O O . LYS A 1 166 ? -11.755 4.153 16.717 1.00 84.25 166 LYS A O 1
ATOM 1353 N N . GLN A 1 167 ? -13.364 4.213 15.155 1.00 82.00 167 GLN A N 1
ATOM 1354 C CA . GLN A 1 167 ? -14.085 5.309 15.777 1.00 82.00 167 GLN A CA 1
ATOM 1355 C C . GLN A 1 167 ? -14.930 4.754 16.927 1.00 82.00 167 GLN A C 1
ATOM 1357 O O . GLN A 1 167 ? -15.750 3.858 16.716 1.00 82.00 167 GLN A O 1
ATOM 1362 N N . ALA A 1 168 ? -14.735 5.286 18.133 1.00 78.12 168 ALA A N 1
ATOM 1363 C CA . ALA A 1 168 ? -15.599 4.972 19.260 1.00 78.12 168 ALA A CA 1
ATOM 1364 C C . ALA A 1 168 ? -17.004 5.538 19.000 1.00 78.12 168 ALA A C 1
ATOM 1366 O O . ALA A 1 168 ? -17.164 6.719 18.690 1.00 78.12 168 ALA A O 1
ATOM 1367 N N . GLN A 1 169 ? -18.021 4.684 19.107 1.00 78.00 169 GLN A N 1
ATOM 1368 C CA . GLN A 1 169 ? -19.419 5.100 19.084 1.00 78.00 169 GLN A CA 1
ATOM 1369 C C . GLN A 1 169 ? -19.931 5.121 20.518 1.00 78.00 169 GLN A C 1
ATOM 1371 O O . GLN A 1 169 ? -20.010 4.075 21.165 1.00 78.00 169 GLN A O 1
ATOM 1376 N N . PHE A 1 170 ? -20.279 6.304 21.017 1.00 76.00 170 PHE A N 1
ATOM 1377 C CA . PHE A 1 170 ? -20.946 6.417 22.306 1.00 76.00 170 PHE A CA 1
ATOM 1378 C C . PHE A 1 170 ? -22.361 5.860 22.180 1.00 76.00 170 PHE A C 1
ATOM 1380 O O . PHE A 1 170 ? -23.137 6.293 21.328 1.00 76.00 170 PHE A O 1
ATOM 1387 N N . GLN A 1 171 ? -22.694 4.880 23.016 1.00 75.75 171 GLN A N 1
ATOM 1388 C CA . GLN A 1 171 ? -24.077 4.449 23.165 1.00 75.75 171 GLN A CA 1
ATOM 1389 C C . GLN A 1 171 ? -24.756 5.342 24.212 1.00 75.75 171 GLN A C 1
ATOM 1391 O O . GLN A 1 171 ? -24.140 5.621 25.243 1.00 75.75 171 GLN A O 1
ATOM 1396 N N . PRO A 1 172 ? -25.997 5.805 23.972 1.00 77.50 172 PRO A N 1
ATOM 1397 C CA . PRO A 1 172 ? -26.716 6.606 24.953 1.00 77.50 172 PRO A CA 1
ATOM 1398 C C . PRO A 1 172 ? -26.913 5.795 26.235 1.00 77.50 172 PRO A C 1
ATOM 1400 O O . PRO A 1 172 ? -27.254 4.614 26.171 1.00 77.50 172 PRO A O 1
ATOM 1403 N N . VAL A 1 173 ? -26.713 6.434 27.391 1.00 77.31 173 VAL A N 1
ATOM 1404 C CA . VAL A 1 173 ? -26.795 5.792 28.719 1.00 77.31 173 VAL A CA 1
ATOM 1405 C C . VAL A 1 173 ? -28.143 5.098 28.921 1.00 77.31 173 VAL A C 1
ATOM 1407 O O . VAL A 1 173 ? -28.196 3.989 29.442 1.00 77.31 173 VAL A O 1
ATOM 1410 N N . GLU A 1 174 ? -29.214 5.698 28.403 1.00 79.00 174 GLU A N 1
ATOM 1411 C CA . GLU A 1 174 ? -30.577 5.160 28.416 1.00 79.00 174 GLU A CA 1
ATOM 1412 C C . GLU A 1 174 ? -30.684 3.771 27.770 1.00 79.00 174 GLU A C 1
ATOM 1414 O O . GLU A 1 174 ? -31.519 2.967 28.162 1.00 79.00 174 GLU A O 1
ATOM 1419 N N . ARG A 1 175 ? -29.797 3.421 26.828 1.00 68.69 175 ARG A N 1
ATOM 1420 C CA . ARG A 1 175 ? -29.752 2.070 26.255 1.00 68.69 175 ARG A CA 1
ATOM 1421 C C . ARG A 1 175 ? -29.438 1.019 27.322 1.00 68.69 175 ARG A C 1
ATOM 1423 O O . ARG A 1 175 ? -29.959 -0.085 27.218 1.00 68.69 175 ARG A O 1
ATOM 1430 N N . ASN A 1 176 ? -28.633 1.349 28.329 1.00 79.25 176 ASN A N 1
ATOM 1431 C CA . ASN A 1 176 ? -28.294 0.468 29.449 1.00 79.25 176 ASN A CA 1
ATOM 1432 C C . ASN A 1 176 ? -29.213 0.667 30.667 1.00 79.25 176 ASN A C 1
ATOM 1434 O O . ASN A 1 176 ? -28.885 0.168 31.739 1.00 79.25 176 ASN A O 1
ATOM 1438 N N . SER A 1 177 ? -30.339 1.381 30.533 1.00 83.94 177 SER A N 1
ATOM 1439 C CA .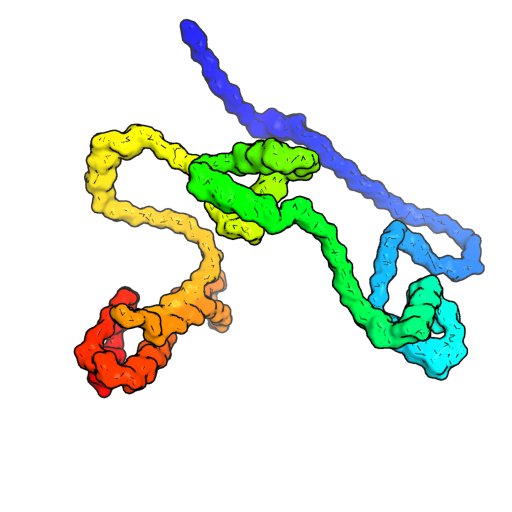 SER A 1 177 ? -31.332 1.435 31.608 1.00 83.94 177 SER A CA 1
ATOM 1440 C C . SER A 1 177 ? -31.978 0.063 31.811 1.00 83.94 177 SER A C 1
ATOM 1442 O O . SER A 1 177 ? -32.164 -0.693 30.851 1.00 83.94 177 SER A O 1
ATOM 1444 N N . GLU A 1 178 ? -32.350 -0.241 33.057 1.00 83.75 178 GLU A N 1
ATOM 1445 C CA . GLU A 1 178 ? -33.051 -1.479 33.425 1.00 83.75 178 GLU A CA 1
ATOM 1446 C C . GLU A 1 178 ? -34.275 -1.706 32.519 1.00 83.75 178 GLU A C 1
ATOM 1448 O O . GLU A 1 178 ? -34.467 -2.789 31.973 1.00 83.75 178 GLU A O 1
ATOM 1453 N N . GLU A 1 179 ? -35.042 -0.643 32.247 1.00 82.81 179 GLU A N 1
ATOM 1454 C CA . GLU A 1 179 ? -36.234 -0.674 31.393 1.00 82.81 179 GLU A CA 1
ATOM 1455 C C . GLU A 1 179 ? -35.924 -1.048 29.935 1.00 82.81 179 GLU A C 1
ATOM 1457 O O . GLU A 1 179 ? -36.643 -1.844 29.331 1.00 82.81 179 GLU A O 1
ATOM 1462 N N . LYS A 1 180 ? -34.844 -0.515 29.344 1.00 81.88 180 LYS A N 1
ATOM 1463 C CA . LYS A 1 180 ? -34.434 -0.846 27.965 1.00 81.88 180 LYS A CA 1
ATOM 1464 C C . LYS A 1 180 ? -33.771 -2.214 27.855 1.00 81.88 180 LYS A C 1
ATOM 1466 O O . LYS A 1 180 ? -33.752 -2.793 26.765 1.00 81.88 180 LYS A O 1
ATOM 1471 N N . ILE A 1 181 ? -33.199 -2.725 28.940 1.00 79.94 181 ILE A N 1
ATOM 1472 C CA . ILE A 1 181 ? -32.712 -4.104 29.026 1.00 79.94 181 ILE A CA 1
ATOM 1473 C C . ILE A 1 181 ? -33.912 -5.056 29.103 1.00 79.94 181 ILE A C 1
ATOM 1475 O O . ILE A 1 181 ? -33.986 -5.984 28.301 1.00 79.94 181 ILE A O 1
ATOM 1479 N N . GLN A 1 182 ? -34.898 -4.762 29.956 1.00 82.50 182 GLN A N 1
ATOM 1480 C CA . GLN A 1 182 ? -36.127 -5.545 30.099 1.00 82.50 182 GLN A CA 1
ATOM 1481 C C . GLN A 1 182 ? -36.938 -5.588 28.792 1.00 82.50 182 GLN A C 1
ATOM 1483 O O . GLN A 1 182 ? -37.242 -6.668 28.295 1.00 82.50 182 GLN A O 1
ATOM 1488 N N . GLN A 1 183 ? -37.141 -4.439 28.133 1.00 80.62 183 GLN A N 1
ATOM 1489 C CA . GLN A 1 183 ? -37.798 -4.363 26.818 1.00 80.62 183 GLN A CA 1
ATOM 1490 C C . GLN A 1 183 ? -37.101 -5.211 25.743 1.00 80.62 183 GLN A C 1
ATOM 1492 O O . GLN A 1 183 ? -37.755 -5.678 24.815 1.00 80.62 183 GLN A O 1
ATOM 1497 N N . ARG A 1 184 ? -35.777 -5.412 25.829 1.00 79.44 184 ARG A N 1
ATOM 1498 C CA . ARG A 1 184 ? -35.034 -6.266 24.886 1.00 79.44 184 ARG A CA 1
ATOM 1499 C C . ARG A 1 184 ? -35.222 -7.754 25.163 1.00 79.44 184 ARG A C 1
ATOM 1501 O O . ARG A 1 184 ? -35.252 -8.521 24.205 1.00 79.44 184 ARG A O 1
ATOM 1508 N N . TYR A 1 185 ? -35.362 -8.144 26.429 1.00 76.19 185 TYR A N 1
ATOM 1509 C CA . TYR A 1 185 ? -35.750 -9.506 26.793 1.00 76.19 185 TYR A CA 1
ATOM 1510 C C . TYR A 1 185 ? -37.180 -9.812 26.333 1.00 76.19 185 TYR A C 1
ATOM 1512 O O . TYR A 1 185 ? -37.413 -10.858 25.730 1.00 76.19 185 TYR A O 1
ATOM 1520 N N . ASP A 1 186 ? -38.099 -8.861 26.501 1.00 77.06 186 ASP A N 1
ATOM 1521 C CA . ASP A 1 186 ? -39.499 -9.003 26.083 1.00 77.06 186 ASP A CA 1
ATOM 1522 C C . ASP A 1 186 ? -39.653 -9.006 24.547 1.00 77.06 186 ASP A C 1
ATOM 1524 O O . ASP A 1 186 ? -40.510 -9.692 23.992 1.00 77.06 186 ASP A O 1
ATOM 1528 N N . TRP A 1 187 ? -38.763 -8.307 23.830 1.00 62.00 187 TRP A N 1
ATOM 1529 C CA . TRP A 1 187 ? -38.664 -8.326 22.362 1.00 62.00 187 TRP A CA 1
ATOM 1530 C C . TRP A 1 187 ? -38.080 -9.639 21.798 1.00 62.00 187 TRP A C 1
ATOM 1532 O O . TRP A 1 187 ? -37.942 -9.789 20.585 1.00 62.00 187 TRP A O 1
ATOM 1542 N N . GLY A 1 188 ? -37.765 -10.631 22.638 1.00 47.78 188 GLY A N 1
ATOM 1543 C CA . GLY A 1 188 ? -37.240 -11.950 22.258 1.00 47.78 188 GLY A CA 1
ATOM 1544 C C . GLY A 1 188 ? -38.155 -12.832 21.392 1.00 47.78 188 GLY A C 1
ATOM 1545 O O . GLY A 1 188 ? -37.888 -14.024 21.258 1.00 47.78 188 GLY A O 1
ATOM 1546 N N . THR A 1 189 ? -39.202 -12.287 20.766 1.00 57.12 189 THR A N 1
ATOM 1547 C CA . THR A 1 189 ? -39.928 -12.985 19.696 1.00 57.12 189 THR A CA 1
ATOM 1548 C C . THR A 1 189 ? -39.277 -12.603 18.362 1.00 57.12 189 THR A C 1
ATOM 1550 O O . THR A 1 189 ? -39.302 -11.426 17.996 1.00 57.12 189 THR A O 1
ATOM 1553 N N . PRO A 1 190 ? -38.644 -13.535 17.626 1.00 45.38 190 PRO A N 1
ATOM 1554 C CA . PRO A 1 190 ? -37.814 -13.174 16.485 1.00 45.38 190 PRO A CA 1
ATOM 1555 C C . PRO A 1 190 ? -38.661 -12.582 15.354 1.00 45.38 190 PRO A C 1
ATOM 1557 O O . PRO A 1 190 ? -39.374 -13.287 14.642 1.00 45.38 190 PRO A O 1
ATOM 1560 N N . ALA A 1 191 ? -38.544 -11.270 15.160 1.00 48.47 191 ALA A N 1
ATOM 1561 C CA . ALA A 1 191 ? -39.015 -10.600 13.962 1.00 48.47 191 ALA A CA 1
ATOM 1562 C C . ALA A 1 191 ? -38.067 -10.939 12.800 1.00 48.47 191 ALA A C 1
ATOM 1564 O O . ALA A 1 191 ? -36.890 -10.570 12.813 1.00 48.47 191 ALA A O 1
ATOM 1565 N N . ILE A 1 192 ? -38.575 -11.642 11.785 1.00 47.00 192 ILE A N 1
ATOM 1566 C CA . ILE A 1 192 ? -37.852 -11.882 10.532 1.00 47.00 192 ILE A CA 1
ATOM 1567 C C . ILE A 1 192 ? -37.753 -10.543 9.794 1.00 47.00 192 ILE A C 1
ATOM 1569 O O . ILE A 1 192 ? -38.699 -10.105 9.142 1.00 47.00 192 ILE A O 1
ATOM 1573 N N . VAL A 1 193 ? -36.606 -9.877 9.912 1.00 47.28 193 VAL A N 1
ATOM 1574 C CA . VAL A 1 193 ? -36.310 -8.637 9.187 1.00 47.28 193 VAL A CA 1
ATOM 1575 C C . VAL A 1 193 ? -35.453 -8.964 7.970 1.00 47.28 193 VAL A C 1
ATOM 1577 O O . VAL A 1 193 ? -34.317 -9.422 8.088 1.00 47.28 193 VAL A O 1
ATOM 1580 N N . THR A 1 194 ? -35.985 -8.707 6.776 1.00 51.03 194 THR A N 1
ATOM 1581 C CA . THR A 1 194 ? -35.220 -8.769 5.526 1.00 51.03 194 THR A CA 1
ATOM 1582 C C . THR A 1 194 ? -34.353 -7.523 5.376 1.00 51.03 194 THR A C 1
ATOM 1584 O O . THR A 1 194 ? -34.867 -6.414 5.234 1.00 51.03 194 THR A O 1
ATOM 1587 N N . VAL A 1 195 ? -33.034 -7.714 5.377 1.00 50.00 195 VAL A N 1
ATOM 1588 C CA . VAL A 1 195 ? -32.028 -6.653 5.221 1.00 50.00 195 VAL A CA 1
ATOM 1589 C C . VAL A 1 195 ? -31.537 -6.613 3.765 1.00 50.00 195 VAL A C 1
ATOM 1591 O O . VAL A 1 195 ? -31.275 -7.679 3.196 1.00 50.00 195 VAL A O 1
ATOM 1594 N N . PRO A 1 196 ? -31.375 -5.435 3.129 1.00 36.84 196 PRO A N 1
ATOM 1595 C CA . PRO A 1 196 ? -30.749 -5.347 1.812 1.00 36.84 196 PRO A CA 1
ATOM 1596 C C . PRO A 1 196 ? -29.272 -5.753 1.905 1.00 36.84 196 PRO A C 1
ATOM 1598 O O . PRO A 1 196 ? -28.475 -5.121 2.594 1.00 36.84 196 PRO A O 1
ATOM 1601 N N . THR A 1 197 ? -28.910 -6.836 1.217 1.00 45.06 197 THR A N 1
ATOM 1602 C CA . THR A 1 197 ? -27.554 -7.394 1.216 1.00 45.06 197 THR A CA 1
ATOM 1603 C C . THR A 1 197 ? -26.745 -6.867 0.034 1.00 45.06 197 THR A C 1
ATOM 1605 O O . THR A 1 197 ? -27.126 -7.000 -1.131 1.00 45.06 197 THR A O 1
ATOM 1608 N N . THR A 1 198 ? -25.582 -6.287 0.327 1.00 46.84 198 THR A N 1
ATOM 1609 C CA . THR A 1 198 ? -24.578 -5.927 -0.678 1.00 46.84 198 THR A CA 1
ATOM 1610 C C . THR A 1 198 ? -23.953 -7.220 -1.203 1.00 46.84 198 THR A C 1
ATOM 1612 O O . THR A 1 198 ? -23.194 -7.881 -0.495 1.00 46.84 198 THR A O 1
ATOM 1615 N N . LYS A 1 199 ? -24.309 -7.633 -2.426 1.00 48.56 199 LYS A N 1
ATOM 1616 C CA . LYS A 1 199 ? -23.826 -8.882 -3.039 1.00 48.56 199 LYS A CA 1
ATOM 1617 C C . LYS A 1 199 ? -22.335 -8.7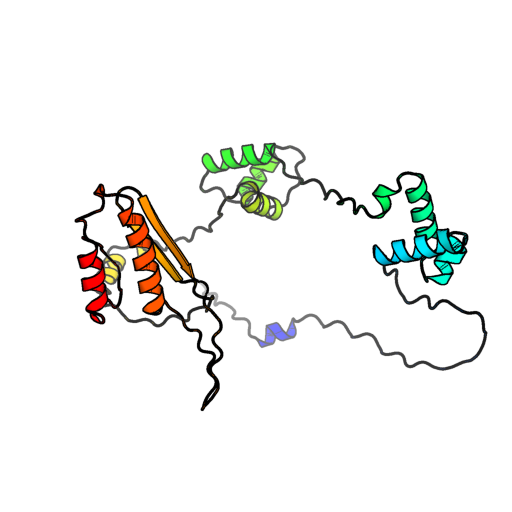99 -3.379 1.00 48.56 199 LYS A C 1
ATOM 1619 O O . LYS A 1 199 ? -21.961 -8.477 -4.503 1.00 48.56 199 LYS A O 1
ATOM 1624 N N . ALA A 1 200 ? -21.487 -9.136 -2.414 1.00 50.75 200 ALA A N 1
ATOM 1625 C CA . ALA A 1 200 ? -20.158 -9.662 -2.692 1.00 50.75 200 ALA A CA 1
ATOM 1626 C C . ALA A 1 200 ? -20.282 -11.113 -3.193 1.00 50.75 200 ALA A C 1
ATOM 1628 O O . ALA A 1 200 ? -21.214 -11.828 -2.818 1.00 50.75 200 ALA A O 1
ATOM 1629 N N . ASN A 1 201 ? -19.352 -11.559 -4.042 1.00 57.28 201 ASN A N 1
ATOM 1630 C CA . ASN A 1 201 ? -19.282 -12.965 -4.442 1.00 57.28 201 ASN A CA 1
ATOM 1631 C C . ASN A 1 201 ? -19.029 -13.812 -3.187 1.00 57.28 201 ASN A C 1
ATOM 1633 O O . ASN A 1 201 ? -17.942 -13.756 -2.619 1.00 57.28 201 ASN A O 1
ATOM 1637 N N . ALA A 1 202 ? -20.037 -14.562 -2.740 1.00 56.56 202 ALA A N 1
ATOM 1638 C CA . ALA A 1 202 ? -19.915 -15.422 -1.572 1.00 56.56 202 ALA A CA 1
ATOM 1639 C C . ALA A 1 202 ? -18.941 -16.571 -1.875 1.00 56.56 202 ALA A C 1
ATOM 1641 O O . ALA A 1 202 ? -19.219 -17.421 -2.723 1.00 56.56 202 ALA A O 1
ATOM 1642 N N . THR A 1 203 ? -17.797 -16.584 -1.195 1.00 62.25 203 THR A N 1
ATOM 1643 C CA . THR A 1 203 ? -16.874 -17.724 -1.171 1.00 62.25 203 THR A CA 1
ATOM 1644 C C . THR A 1 203 ? -17.374 -18.700 -0.112 1.00 62.25 203 THR A C 1
ATOM 1646 O O . THR A 1 203 ? -17.596 -18.307 1.031 1.00 62.25 203 THR A O 1
ATOM 1649 N N . SER A 1 204 ? -17.569 -19.965 -0.475 1.00 69.31 204 SER A N 1
ATOM 1650 C CA . SER A 1 204 ? -17.941 -21.011 0.483 1.00 69.31 204 SER A CA 1
ATOM 1651 C C . SER A 1 204 ? -16.684 -21.722 0.972 1.00 69.31 204 SER A C 1
ATOM 1653 O O . SER A 1 204 ? -15.847 -22.106 0.157 1.00 69.31 204 SER A O 1
ATOM 1655 N N . ALA A 1 205 ? -16.561 -21.912 2.282 1.00 74.06 205 ALA A N 1
ATOM 1656 C CA . ALA A 1 205 ? -15.495 -22.691 2.900 1.00 74.06 205 ALA A CA 1
ATOM 1657 C C . ALA A 1 205 ? -16.099 -23.936 3.563 1.00 74.06 205 ALA A C 1
ATOM 1659 O O . ALA A 1 205 ? -17.123 -23.828 4.233 1.00 74.06 205 ALA A O 1
ATOM 1660 N N . LEU A 1 206 ? -15.480 -25.101 3.375 1.00 80.56 206 LEU A N 1
ATOM 1661 C CA . LEU A 1 206 ? -15.732 -26.298 4.181 1.00 80.56 206 LEU A CA 1
ATOM 1662 C C . LEU A 1 206 ? -14.473 -26.585 4.991 1.00 80.56 206 LEU A C 1
ATOM 1664 O O . LEU A 1 206 ? -13.377 -26.573 4.433 1.00 80.56 206 LEU A O 1
ATOM 1668 N N . GLY A 1 207 ? -14.628 -26.830 6.287 1.00 84.06 207 GLY A N 1
ATOM 1669 C CA . GLY A 1 207 ? -13.527 -27.127 7.195 1.00 84.06 207 GLY A CA 1
ATOM 1670 C C . GLY A 1 207 ? -13.859 -28.321 8.080 1.00 84.06 207 GLY A C 1
ATOM 1671 O O . GLY A 1 207 ? -15.012 -28.506 8.457 1.00 84.06 207 GLY A O 1
ATOM 1672 N N . ALA A 1 208 ? -12.845 -29.122 8.390 1.00 84.00 208 ALA A N 1
ATOM 1673 C CA . ALA A 1 208 ? -12.898 -30.223 9.335 1.00 84.00 208 ALA A CA 1
ATOM 1674 C C . ALA A 1 208 ? -11.778 -30.032 10.358 1.00 84.00 208 ALA A C 1
ATOM 1676 O O . ALA A 1 208 ? -10.614 -29.838 9.994 1.00 84.00 208 ALA A O 1
ATOM 1677 N N . ILE A 1 209 ? -12.148 -30.072 11.633 1.00 87.44 209 ILE A N 1
ATOM 1678 C CA . ILE A 1 209 ? -11.248 -29.906 12.771 1.00 87.44 209 ILE A CA 1
ATOM 1679 C C . ILE A 1 209 ? -11.450 -31.067 13.739 1.00 87.44 209 ILE A C 1
ATOM 1681 O O . ILE A 1 209 ? -12.555 -31.582 13.883 1.00 87.44 209 ILE A O 1
ATOM 1685 N N . SER A 1 210 ? -10.375 -31.459 14.404 1.00 84.56 210 SER A N 1
ATOM 1686 C CA . SER A 1 210 ? -10.393 -32.332 15.574 1.00 84.56 210 SER A CA 1
ATOM 1687 C C . SER A 1 210 ? -9.961 -31.544 16.808 1.00 84.56 210 SER A C 1
ATOM 1689 O O . SER A 1 210 ? -9.530 -30.394 16.706 1.00 84.56 210 SER A O 1
ATOM 1691 N N . ALA A 1 211 ? -10.014 -32.181 17.978 1.00 80.50 211 ALA A N 1
ATOM 1692 C CA . ALA A 1 211 ? -9.484 -31.603 19.210 1.00 80.50 211 ALA A CA 1
ATOM 1693 C C . ALA A 1 211 ? -7.978 -31.278 19.132 1.00 80.50 211 ALA A C 1
ATOM 1695 O O . ALA A 1 211 ? -7.514 -30.383 19.832 1.00 80.50 211 ALA A O 1
ATOM 1696 N N . THR A 1 212 ? -7.216 -31.977 18.283 1.00 75.06 212 THR A N 1
ATOM 1697 C CA . THR A 1 212 ? -5.770 -31.757 18.116 1.00 75.06 212 THR A CA 1
ATOM 1698 C C . THR A 1 212 ? -5.443 -30.700 17.067 1.00 75.06 212 THR A C 1
ATOM 1700 O O . THR A 1 212 ? -4.328 -30.180 17.054 1.00 75.06 212 THR A O 1
ATOM 1703 N N . GLY A 1 213 ? -6.401 -30.337 16.210 1.00 80.25 213 GLY A N 1
ATOM 1704 C CA . GLY A 1 213 ? -6.226 -29.268 15.237 1.00 80.25 213 GLY A CA 1
ATOM 1705 C C . GLY A 1 213 ? -6.950 -29.493 13.915 1.00 80.25 213 GLY A C 1
ATOM 1706 O O . GLY A 1 213 ? -7.899 -30.270 13.799 1.00 80.25 213 GLY A O 1
ATOM 1707 N N . LEU A 1 214 ? -6.501 -28.752 12.905 1.00 83.19 214 LEU A N 1
ATOM 1708 C CA . LEU A 1 214 ? -7.092 -28.719 11.573 1.00 83.19 214 LEU A CA 1
ATOM 1709 C C . LEU A 1 214 ? -6.826 -30.022 10.809 1.00 83.19 214 LEU A C 1
ATOM 1711 O O . LEU A 1 214 ? -5.671 -30.382 10.615 1.00 83.19 214 LEU A O 1
ATOM 1715 N N . ILE A 1 215 ? -7.885 -30.682 10.332 1.00 83.38 215 ILE A N 1
ATOM 1716 C CA . ILE A 1 215 ? -7.770 -31.881 9.488 1.00 83.38 215 ILE A CA 1
ATOM 1717 C C . ILE A 1 215 ? -7.776 -31.483 8.011 1.00 83.38 215 ILE A C 1
ATOM 1719 O O . ILE A 1 215 ? -6.910 -31.896 7.249 1.00 83.38 215 ILE A O 1
ATOM 1723 N N . ASN A 1 216 ? -8.755 -30.679 7.584 1.00 85.06 216 ASN A N 1
ATOM 1724 C CA . ASN A 1 216 ? -8.891 -30.311 6.175 1.00 85.06 216 ASN A CA 1
ATOM 1725 C C . ASN A 1 216 ? -9.670 -29.003 6.001 1.00 85.06 216 ASN A C 1
ATOM 1727 O O . ASN A 1 216 ? -10.629 -28.746 6.726 1.00 85.06 216 ASN A O 1
ATOM 1731 N N . VAL A 1 217 ? -9.303 -28.198 5.004 1.00 85.44 217 VAL A N 1
ATOM 1732 C CA . VAL A 1 217 ? -10.041 -26.997 4.594 1.00 85.44 217 VAL A CA 1
ATOM 1733 C C . VAL A 1 217 ? -10.111 -26.942 3.079 1.00 85.44 217 VAL A C 1
ATOM 1735 O O . VAL A 1 217 ? -9.095 -26.997 2.392 1.00 85.44 217 VAL A O 1
ATOM 1738 N N . SER A 1 218 ? -11.314 -26.745 2.551 1.00 77.19 218 SER A N 1
ATOM 1739 C CA . SER A 1 218 ? -11.530 -26.448 1.142 1.00 77.19 218 SER A CA 1
ATOM 1740 C C . SER A 1 218 ? -12.212 -25.093 0.978 1.00 77.19 218 SER A C 1
ATOM 1742 O O . SER A 1 218 ? -13.261 -24.815 1.559 1.00 77.19 218 SER A O 1
ATOM 1744 N N . LEU A 1 219 ? -11.593 -24.229 0.173 1.00 75.25 219 LEU A N 1
ATOM 1745 C CA . LEU A 1 219 ? -12.125 -22.920 -0.192 1.00 75.25 219 LEU A CA 1
ATOM 1746 C C . LEU A 1 219 ? -12.672 -22.978 -1.611 1.00 75.25 219 LEU A C 1
ATOM 1748 O O . LEU A 1 219 ? -11.993 -23.432 -2.535 1.00 75.25 219 LEU A O 1
ATOM 1752 N N . ARG A 1 220 ? -13.891 -22.476 -1.805 1.00 67.00 220 ARG A N 1
ATOM 1753 C CA . ARG A 1 220 ? -14.530 -22.451 -3.114 1.00 67.00 220 ARG A CA 1
ATOM 1754 C C . ARG A 1 220 ? -14.995 -21.064 -3.510 1.00 67.00 220 ARG A C 1
ATOM 1756 O O . ARG A 1 220 ? -15.891 -20.481 -2.905 1.00 67.00 220 ARG A O 1
ATOM 1763 N N . VAL A 1 221 ? -14.454 -20.616 -4.638 1.00 60.88 221 VAL A N 1
ATOM 1764 C CA . VAL A 1 221 ? -14.926 -19.444 -5.373 1.00 60.88 221 VAL A CA 1
ATOM 1765 C C . VAL A 1 221 ? -16.021 -19.887 -6.362 1.00 60.88 221 VAL A C 1
ATOM 1767 O O . VAL A 1 221 ? -15.833 -20.886 -7.067 1.00 60.88 221 VAL A O 1
ATOM 1770 N N . PRO A 1 222 ? -17.179 -19.205 -6.428 1.00 57.44 222 PRO A N 1
ATOM 1771 C CA . PRO A 1 222 ? -18.280 -19.600 -7.306 1.00 57.44 222 PRO A CA 1
ATOM 1772 C C . PRO A 1 222 ? -17.875 -19.582 -8.792 1.00 57.44 222 PRO A C 1
ATOM 1774 O O . PRO A 1 222 ? -17.278 -18.623 -9.281 1.00 57.44 222 PRO A O 1
ATOM 1777 N N . LYS A 1 223 ? -18.224 -20.646 -9.535 1.00 52.19 223 LYS A N 1
ATOM 1778 C CA . LYS A 1 223 ? -17.997 -20.749 -10.990 1.00 52.19 223 LYS A CA 1
ATOM 1779 C C . LYS A 1 223 ? -19.177 -20.147 -11.766 1.00 52.19 223 LYS A C 1
ATOM 1781 O O . LYS A 1 223 ? -20.336 -20.391 -11.439 1.00 52.19 223 LYS A O 1
ATOM 1786 N N . ARG A 1 224 ? -18.890 -19.395 -12.836 1.00 46.53 224 ARG A N 1
ATOM 1787 C CA . ARG A 1 224 ? -19.894 -18.787 -13.732 1.00 46.53 224 ARG A CA 1
ATOM 1788 C C . ARG A 1 224 ? -20.532 -19.866 -14.620 1.00 46.53 224 ARG A C 1
ATOM 1790 O O . ARG A 1 224 ? -19.903 -20.320 -15.571 1.00 46.53 224 ARG A O 1
ATOM 1797 N N . ILE A 1 225 ? -21.768 -20.275 -14.333 1.00 50.75 225 ILE A N 1
ATOM 1798 C CA . ILE A 1 225 ? -22.499 -21.264 -15.146 1.00 50.75 225 ILE A CA 1
ATOM 1799 C C . ILE A 1 225 ? -23.388 -20.528 -16.156 1.00 50.75 225 ILE A C 1
ATOM 1801 O O . ILE A 1 225 ? -24.329 -19.838 -15.776 1.00 50.75 225 ILE A O 1
ATOM 1805 N N . LYS A 1 226 ? -23.115 -20.681 -17.459 1.00 39.97 226 LYS A N 1
ATOM 1806 C CA . LYS A 1 226 ? -24.018 -20.226 -18.530 1.00 39.97 226 LYS A CA 1
ATOM 1807 C C . LYS A 1 226 ? -25.037 -21.330 -18.823 1.00 39.97 226 LYS A C 1
ATOM 1809 O O . LYS A 1 226 ? -24.701 -22.296 -19.502 1.00 39.97 226 LYS A O 1
ATOM 1814 N N . LYS A 1 227 ? -26.281 -21.198 -18.355 1.00 41.16 227 LYS A N 1
ATOM 1815 C CA . LYS A 1 227 ? -27.379 -22.041 -18.858 1.00 41.16 227 LYS A CA 1
ATOM 1816 C C . LYS A 1 227 ? -27.860 -21.507 -20.213 1.00 41.16 227 LYS A C 1
ATOM 1818 O O . LYS A 1 227 ? -28.100 -20.310 -20.363 1.00 41.16 227 LYS A O 1
ATOM 1823 N N . ARG A 1 228 ? -27.987 -22.391 -21.209 1.00 38.41 228 ARG A N 1
ATOM 1824 C CA . ARG A 1 228 ? -28.680 -22.097 -22.476 1.00 38.41 228 ARG A CA 1
ATOM 1825 C C . ARG A 1 228 ? -30.195 -22.023 -22.210 1.00 38.41 228 ARG A C 1
ATOM 1827 O O . ARG A 1 228 ? -30.714 -22.779 -21.397 1.00 38.41 228 ARG A O 1
ATOM 1834 N N . LYS A 1 229 ? -30.854 -21.046 -22.845 1.00 41.31 229 LYS A N 1
ATOM 1835 C CA . LYS A 1 229 ? -32.213 -20.537 -22.570 1.00 41.31 229 LYS A CA 1
ATOM 1836 C C . LYS A 1 229 ? -33.343 -21.554 -22.800 1.00 41.31 229 LYS A C 1
ATOM 1838 O O . LYS A 1 229 ? -33.412 -22.143 -23.873 1.00 41.31 229 LYS A O 1
ATOM 1843 N N . HIS A 1 230 ? -34.356 -21.498 -21.932 1.00 34.09 230 HIS A N 1
ATOM 1844 C CA . HIS A 1 230 ? -35.685 -21.053 -22.367 1.00 34.09 230 HIS A CA 1
ATOM 1845 C C . HIS A 1 230 ? -36.316 -20.150 -21.287 1.00 34.09 230 HIS A C 1
ATOM 1847 O O . HIS A 1 230 ? -36.471 -20.576 -20.151 1.00 34.09 230 HIS A O 1
ATOM 1853 N N . GLY A 1 231 ? -36.623 -18.895 -21.650 1.00 42.62 231 GLY A N 1
ATOM 1854 C CA . GLY A 1 231 ? -37.500 -17.971 -20.906 1.00 42.62 231 GLY A CA 1
ATOM 1855 C C . GLY A 1 231 ? -36.953 -17.277 -19.642 1.00 42.62 231 GLY A C 1
ATOM 1856 O O . GLY A 1 231 ? -36.927 -17.870 -18.578 1.00 42.62 231 GLY A O 1
ATOM 1857 N N . ARG A 1 232 ? -36.665 -15.967 -19.757 1.00 38.88 232 ARG A N 1
ATOM 1858 C CA . ARG A 1 232 ? -36.304 -14.971 -18.709 1.00 38.88 232 ARG A CA 1
ATOM 1859 C C . ARG A 1 232 ? -34.913 -15.094 -18.065 1.00 38.88 232 ARG A C 1
ATOM 1861 O O . ARG A 1 232 ? -34.642 -15.898 -17.183 1.00 38.88 232 ARG A O 1
ATOM 1868 N N . THR A 1 233 ? -34.032 -14.199 -18.506 1.00 40.09 233 THR A N 1
ATOM 1869 C CA . THR A 1 233 ? -32.696 -13.928 -17.965 1.00 40.09 233 THR A CA 1
ATOM 1870 C C . THR A 1 233 ? -32.776 -13.332 -16.560 1.00 40.09 233 THR A C 1
ATOM 1872 O O . THR A 1 233 ? -33.005 -12.138 -16.397 1.00 40.09 233 THR A O 1
ATOM 1875 N N . ILE A 1 234 ? -32.535 -14.171 -15.556 1.00 42.78 234 ILE A N 1
ATOM 1876 C CA . ILE A 1 234 ? -31.921 -13.760 -14.294 1.00 42.78 234 ILE A CA 1
ATOM 1877 C C . ILE A 1 234 ? -30.555 -14.446 -14.267 1.00 42.78 234 ILE A C 1
ATOM 1879 O O . ILE A 1 234 ? -30.476 -15.670 -14.375 1.00 42.78 234 ILE A O 1
ATOM 1883 N N . ASP A 1 235 ? -29.481 -13.665 -14.156 1.00 39.53 235 ASP A N 1
ATOM 1884 C CA . ASP A 1 235 ? -28.134 -14.180 -13.909 1.00 39.53 235 ASP A CA 1
ATOM 1885 C C . ASP A 1 235 ? -28.104 -14.841 -12.519 1.00 39.53 235 ASP A C 1
ATOM 1887 O O . ASP A 1 235 ? -27.854 -14.190 -11.504 1.00 39.53 235 ASP A O 1
ATOM 1891 N N . SER A 1 236 ? -28.422 -16.136 -12.438 1.00 47.09 236 SER A N 1
ATOM 1892 C CA . SER A 1 236 ? -28.355 -16.875 -11.177 1.00 47.09 236 SER A CA 1
ATOM 1893 C C . SER A 1 236 ? -26.958 -17.466 -10.991 1.00 47.09 236 SER A C 1
ATOM 1895 O O . SER A 1 236 ? -26.564 -18.407 -11.684 1.00 47.09 236 SER A O 1
ATOM 1897 N N . TYR A 1 237 ? -26.215 -16.938 -10.026 1.00 45.22 237 TYR A N 1
ATOM 1898 C CA . TYR A 1 237 ? -25.030 -17.588 -9.474 1.00 45.22 237 TYR A CA 1
ATOM 1899 C C . TYR A 1 237 ? -25.471 -18.876 -8.755 1.00 45.22 237 TYR A C 1
ATOM 1901 O O . TYR A 1 237 ? -26.442 -18.839 -8.000 1.00 45.22 237 TYR A O 1
ATOM 1909 N N . SER A 1 238 ? -24.784 -20.010 -8.945 1.00 49.62 238 SER A N 1
ATOM 1910 C CA . SER A 1 238 ? -24.960 -21.160 -8.044 1.00 49.62 238 SER A CA 1
ATOM 1911 C C . SER A 1 238 ? -24.282 -20.818 -6.716 1.00 49.62 238 SER A C 1
ATOM 1913 O O . SER A 1 238 ? -23.089 -21.063 -6.526 1.00 49.62 238 SER A O 1
ATOM 1915 N N . ILE A 1 239 ? -25.017 -20.135 -5.848 1.00 46.22 239 ILE A N 1
ATOM 1916 C CA . ILE A 1 239 ? -24.568 -19.756 -4.513 1.00 46.22 239 ILE A CA 1
ATOM 1917 C C . ILE A 1 239 ? -24.721 -21.006 -3.644 1.00 46.22 239 ILE A C 1
ATOM 1919 O O . ILE A 1 239 ? -25.842 -21.388 -3.327 1.00 46.22 239 ILE A O 1
ATOM 1923 N N . GLY A 1 240 ? -23.610 -21.673 -3.321 1.00 53.84 240 GLY A N 1
ATOM 1924 C CA . GLY A 1 240 ? -23.591 -22.763 -2.342 1.00 53.84 240 GLY A CA 1
ATOM 1925 C C . GLY A 1 240 ? -22.756 -23.992 -2.711 1.00 53.84 240 GLY A C 1
ATOM 1926 O O . GLY A 1 240 ? -22.255 -24.164 -3.830 1.00 53.84 240 GLY A O 1
ATOM 1927 N N . THR A 1 241 ? -22.608 -24.867 -1.722 1.00 57.81 241 THR A N 1
ATOM 1928 C CA . THR A 1 241 ? -22.052 -26.214 -1.845 1.00 57.81 241 THR A CA 1
ATOM 1929 C C . THR A 1 241 ? -23.125 -27.149 -2.408 1.00 57.81 241 THR A C 1
ATOM 1931 O O . THR A 1 241 ? -24.171 -27.370 -1.812 1.00 57.81 241 THR A O 1
ATOM 1934 N N . VAL A 1 242 ? -22.887 -27.685 -3.605 1.00 63.75 242 VAL A N 1
ATOM 1935 C CA . VAL A 1 242 ? -23.698 -28.780 -4.173 1.00 63.75 242 VAL A CA 1
ATOM 1936 C C . VAL A 1 242 ? -23.301 -30.085 -3.472 1.00 63.75 242 VAL A C 1
ATOM 1938 O O . VAL A 1 242 ? -22.135 -30.230 -3.101 1.00 63.75 242 VAL A O 1
ATOM 1941 N N . THR A 1 243 ? -24.227 -31.038 -3.328 1.00 64.56 243 THR A N 1
ATOM 1942 C CA . THR A 1 243 ? -24.019 -32.355 -2.687 1.00 64.56 243 THR A CA 1
ATOM 1943 C C . THR A 1 243 ? -22.733 -33.058 -3.135 1.00 64.56 243 THR A C 1
ATOM 1945 O O . THR A 1 243 ? -22.011 -33.615 -2.315 1.00 64.56 243 THR A O 1
ATOM 1948 N N . GLU A 1 244 ? -22.390 -32.967 -4.422 1.00 67.50 244 GLU A N 1
ATOM 1949 C CA . GLU A 1 244 ? -21.153 -33.527 -4.982 1.00 67.50 244 GLU A CA 1
ATOM 1950 C C . GLU A 1 244 ? -19.882 -32.933 -4.346 1.00 67.50 244 GLU A C 1
ATOM 1952 O O . GLU A 1 244 ? -18.932 -33.652 -4.043 1.00 67.50 244 GLU A O 1
ATOM 1957 N N . HIS A 1 245 ? -19.859 -31.621 -4.095 1.00 72.31 245 HIS A N 1
ATOM 1958 C CA . HIS A 1 245 ? -18.699 -30.949 -3.503 1.00 72.31 245 HIS A CA 1
ATOM 1959 C C . HIS A 1 245 ? -18.517 -31.312 -2.039 1.00 72.31 245 HIS A C 1
ATOM 1961 O O . HIS A 1 245 ? -17.389 -31.498 -1.591 1.00 72.31 245 HIS A O 1
ATOM 1967 N N . TYR A 1 246 ? -19.625 -31.446 -1.318 1.00 75.38 246 TYR A N 1
ATOM 1968 C CA . TYR A 1 246 ? -19.603 -31.944 0.046 1.00 75.38 246 TYR A CA 1
ATOM 1969 C C . TYR A 1 246 ? -19.079 -33.386 0.096 1.00 75.38 246 TYR A C 1
ATOM 1971 O O . TYR A 1 246 ? -18.188 -33.678 0.887 1.00 75.38 246 TYR A O 1
ATOM 1979 N N . LEU A 1 247 ? -19.533 -34.260 -0.810 1.00 77.94 247 LEU A N 1
ATOM 1980 C CA . LEU A 1 247 ? -19.043 -35.637 -0.890 1.00 77.94 247 LEU A CA 1
ATOM 1981 C C . LEU A 1 247 ? -17.543 -35.699 -1.212 1.00 77.94 247 LEU A C 1
ATOM 1983 O O . LEU A 1 247 ? -16.818 -36.485 -0.611 1.00 77.94 247 LEU A O 1
ATOM 1987 N N . SER A 1 248 ? -17.061 -34.862 -2.135 1.00 81.19 248 SER A N 1
ATOM 1988 C CA . SER A 1 248 ? -15.632 -34.778 -2.455 1.00 81.19 248 SER A CA 1
ATOM 1989 C C . SER A 1 248 ? -14.799 -34.312 -1.261 1.00 81.19 248 SER A C 1
ATOM 1991 O O . SER A 1 248 ? -13.722 -34.858 -1.033 1.00 81.19 248 SER A O 1
ATOM 1993 N N . PHE A 1 249 ? -15.280 -33.319 -0.508 1.00 83.94 249 PHE A N 1
ATOM 1994 C CA . PHE A 1 249 ? -14.607 -32.851 0.701 1.00 83.94 249 PHE A CA 1
ATOM 1995 C C . PHE A 1 249 ? -14.593 -33.935 1.781 1.00 83.94 249 PHE A C 1
ATOM 1997 O O . PHE A 1 249 ? -13.543 -34.217 2.345 1.00 83.94 249 PHE A O 1
ATOM 2004 N N . LEU A 1 250 ? -15.731 -34.593 2.014 1.00 85.56 250 LEU A N 1
ATOM 2005 C CA . LEU A 1 250 ? -15.855 -35.675 2.986 1.00 85.56 250 LEU A CA 1
ATOM 2006 C C . LEU A 1 250 ? -14.898 -36.829 2.670 1.00 85.56 250 LEU A C 1
ATOM 2008 O O . LEU A 1 250 ? -14.218 -37.310 3.568 1.00 85.56 250 LEU A O 1
ATOM 2012 N N . LYS A 1 251 ? -14.795 -37.238 1.399 1.00 86.00 251 LYS A N 1
ATOM 2013 C CA . LYS A 1 251 ? -13.833 -38.263 0.966 1.00 86.00 251 LYS A CA 1
ATOM 2014 C C . LYS A 1 251 ? -12.397 -37.870 1.299 1.00 86.00 251 LYS A C 1
ATOM 2016 O O . LYS A 1 251 ? -11.718 -38.642 1.957 1.00 86.00 251 LYS A O 1
ATOM 2021 N N . ALA A 1 252 ? -11.982 -36.660 0.921 1.00 87.62 252 ALA A N 1
ATOM 2022 C CA . ALA A 1 252 ? -10.630 -36.174 1.189 1.00 87.62 252 ALA A CA 1
ATOM 2023 C C . ALA A 1 252 ? -10.327 -36.081 2.694 1.00 87.62 252 ALA A C 1
ATOM 2025 O O . ALA A 1 252 ? -9.233 -36.418 3.128 1.00 87.62 252 ALA A O 1
ATOM 2026 N N . THR A 1 253 ? -11.301 -35.651 3.499 1.00 88.56 253 THR A N 1
ATOM 2027 C CA . THR A 1 253 ? -11.163 -35.594 4.959 1.00 88.56 253 THR A CA 1
ATOM 2028 C C . THR A 1 253 ? -11.037 -36.990 5.562 1.00 88.56 253 THR A C 1
ATOM 2030 O O . THR A 1 253 ? -10.164 -37.206 6.392 1.00 88.56 253 THR A O 1
ATOM 2033 N N . LEU A 1 254 ? -11.854 -37.950 5.122 1.00 88.81 254 LEU A N 1
ATOM 2034 C CA . LEU A 1 254 ? -11.759 -39.333 5.588 1.00 88.81 254 LEU A CA 1
ATOM 2035 C C . LEU A 1 254 ? -10.457 -40.006 5.139 1.00 88.81 254 LEU A C 1
ATOM 2037 O O . LEU A 1 254 ? -9.863 -40.719 5.933 1.00 88.81 254 LEU A O 1
ATOM 2041 N N . ASP A 1 255 ? -9.980 -39.748 3.917 1.00 89.81 255 ASP A N 1
ATOM 2042 C CA . ASP A 1 255 ? -8.671 -40.227 3.446 1.00 89.81 255 ASP A CA 1
ATOM 2043 C C . ASP A 1 255 ? -7.520 -39.678 4.307 1.00 89.81 255 ASP A C 1
ATOM 2045 O O . ASP A 1 255 ? -6.529 -40.372 4.529 1.00 89.81 255 ASP A O 1
ATOM 2049 N N . GLU A 1 256 ? -7.640 -38.445 4.809 1.00 88.88 256 GLU A N 1
ATOM 2050 C CA . GLU A 1 256 ? -6.661 -37.875 5.736 1.00 88.88 256 GLU A CA 1
ATOM 2051 C C . GLU A 1 256 ? -6.751 -38.532 7.117 1.00 88.88 256 GLU A C 1
ATOM 2053 O O . GLU A 1 256 ? -5.732 -38.937 7.668 1.00 88.88 256 GLU A O 1
ATOM 2058 N N . MET A 1 257 ? -7.964 -38.704 7.650 1.00 88.12 257 MET A N 1
ATOM 2059 C CA . MET A 1 257 ? -8.194 -39.369 8.937 1.00 88.12 257 MET A CA 1
ATOM 2060 C C . MET A 1 257 ? -7.773 -40.845 8.919 1.00 88.12 257 MET A C 1
ATOM 2062 O O . MET A 1 257 ? -7.342 -41.365 9.944 1.00 88.12 257 MET A O 1
ATOM 2066 N N . ASP A 1 258 ? -7.861 -41.522 7.771 1.00 88.81 258 ASP A N 1
ATOM 2067 C CA . ASP A 1 258 ? -7.457 -42.922 7.600 1.00 88.81 258 ASP A CA 1
ATOM 2068 C C . ASP A 1 258 ? -5.952 -43.136 7.839 1.00 88.81 258 ASP A C 1
ATOM 2070 O O . ASP A 1 258 ? -5.535 -44.247 8.169 1.00 88.81 258 ASP A O 1
ATOM 2074 N N . LYS A 1 259 ? -5.132 -42.084 7.715 1.00 88.50 259 LYS A N 1
ATOM 2075 C CA . LYS A 1 259 ? -3.688 -42.135 8.001 1.00 88.50 259 LYS A CA 1
ATOM 2076 C C . LYS A 1 259 ? -3.374 -42.239 9.495 1.00 88.50 259 LYS A C 1
ATOM 2078 O O . LYS A 1 259 ? -2.244 -42.570 9.845 1.00 88.50 259 LYS A O 1
ATOM 2083 N N . TYR A 1 260 ? -4.354 -41.959 10.350 1.00 85.62 260 TYR A N 1
ATOM 2084 C CA . TYR A 1 260 ? -4.213 -41.838 11.797 1.00 85.62 260 TYR A CA 1
ATOM 2085 C C . TYR A 1 260 ? -5.136 -42.857 12.482 1.00 85.62 260 TYR A C 1
ATOM 2087 O O . TYR A 1 260 ? -6.325 -42.579 12.678 1.00 85.62 260 TYR A O 1
ATOM 2095 N N . PRO A 1 261 ? -4.640 -44.064 12.827 1.00 84.25 261 PRO A N 1
ATOM 2096 C CA . PRO A 1 261 ? -5.454 -45.126 13.424 1.00 84.25 261 PRO A CA 1
ATOM 2097 C C . PRO A 1 261 ? -6.217 -44.690 14.681 1.00 84.25 261 PRO A C 1
ATOM 2099 O O . PRO A 1 261 ? -7.328 -45.157 14.919 1.00 84.25 261 PRO A O 1
ATOM 2102 N N . GLU A 1 262 ? -5.656 -43.761 15.453 1.00 84.38 262 GLU A N 1
ATOM 2103 C CA . GLU A 1 262 ? -6.251 -43.170 16.650 1.00 84.38 262 GLU A CA 1
ATOM 2104 C C . GLU A 1 262 ? -7.548 -42.396 16.386 1.00 84.38 262 GLU A C 1
ATOM 2106 O O . GLU A 1 262 ? -8.345 -42.222 17.302 1.00 84.38 262 GLU A O 1
ATOM 2111 N N . MET A 1 263 ? -7.790 -41.950 15.149 1.00 83.38 263 MET A N 1
ATOM 2112 C CA . MET A 1 263 ? -9.016 -41.233 14.798 1.00 83.38 263 MET A CA 1
ATOM 2113 C C . MET A 1 263 ? -10.198 -42.177 14.557 1.00 83.38 263 MET A C 1
ATOM 2115 O O . MET A 1 263 ? -11.343 -41.725 14.550 1.00 83.38 263 MET A O 1
ATOM 2119 N N . LYS A 1 264 ? -9.966 -43.484 14.370 1.00 84.12 264 LYS A N 1
ATOM 2120 C CA . LYS A 1 264 ? -11.037 -44.472 14.156 1.00 84.12 264 LYS A CA 1
ATOM 2121 C C . LYS A 1 264 ? -11.973 -44.557 15.361 1.00 84.12 264 LYS A C 1
ATOM 2123 O O . LYS A 1 264 ? -11.560 -44.358 16.500 1.00 84.12 264 LYS A O 1
ATOM 2128 N N . GLY A 1 265 ? -13.246 -44.853 15.106 1.00 82.06 265 GLY A N 1
ATOM 2129 C CA . GLY A 1 265 ? -14.276 -44.990 16.139 1.00 82.06 265 GLY A CA 1
ATOM 2130 C C . GLY A 1 265 ? -14.773 -43.670 16.737 1.00 82.06 265 GLY A C 1
ATOM 2131 O O . GLY A 1 265 ? -15.553 -43.698 17.687 1.00 82.06 265 GLY A O 1
ATOM 2132 N N . HIS A 1 266 ? -14.339 -42.526 16.200 1.00 84.31 266 HIS A N 1
ATOM 2133 C CA . HIS A 1 266 ? -14.800 -41.205 16.621 1.00 84.31 266 HIS A CA 1
ATOM 2134 C C . HIS A 1 266 ? -15.938 -40.701 15.734 1.00 84.31 266 HIS A C 1
ATOM 2136 O O . HIS A 1 266 ? -15.906 -40.873 14.519 1.00 84.31 266 HIS A O 1
ATOM 2142 N N . TYR A 1 267 ? -16.898 -40.008 16.350 1.00 84.25 267 TYR A N 1
ATOM 2143 C CA . TYR A 1 267 ? -18.052 -39.443 15.656 1.00 84.25 267 TYR A CA 1
ATOM 2144 C C . TYR A 1 267 ? -17.712 -38.161 14.890 1.00 84.25 267 TYR A C 1
ATOM 2146 O O . TYR A 1 267 ? -17.009 -37.280 15.391 1.00 84.25 267 TYR A O 1
ATOM 2154 N N . LEU A 1 268 ? -18.306 -38.012 13.707 1.00 84.25 268 LEU A N 1
ATOM 2155 C CA . LEU A 1 268 ? -18.279 -36.773 12.932 1.00 84.25 268 LEU A CA 1
ATOM 2156 C C . LEU A 1 268 ? -19.482 -35.887 13.281 1.00 84.25 268 LEU A C 1
ATOM 2158 O O . LEU A 1 268 ? -20.631 -36.268 13.056 1.00 84.25 268 LEU A O 1
ATOM 2162 N N . VAL A 1 269 ? -19.218 -34.674 13.770 1.00 81.81 269 VAL A N 1
ATOM 2163 C CA . VAL A 1 269 ? -20.241 -33.643 14.012 1.00 81.81 269 VAL A CA 1
ATOM 2164 C C . VAL A 1 269 ? -20.184 -32.615 12.885 1.00 81.81 269 VAL A C 1
ATOM 2166 O O . VAL A 1 269 ? -19.111 -32.115 12.554 1.00 81.81 269 VAL A O 1
ATOM 2169 N N . MET A 1 270 ? -21.325 -32.322 12.259 1.00 76.75 270 MET A N 1
ATOM 2170 C CA . MET A 1 270 ? -21.392 -31.472 11.066 1.00 76.75 270 MET A CA 1
ATOM 2171 C C . MET A 1 270 ? -22.571 -30.499 11.142 1.00 76.75 270 MET A C 1
ATOM 2173 O O . MET A 1 270 ? -23.708 -30.919 11.352 1.00 76.75 270 MET A O 1
ATOM 2177 N N . ASP A 1 271 ? -22.304 -29.210 10.916 1.00 70.69 271 ASP A N 1
ATOM 2178 C CA . ASP A 1 271 ? -23.319 -28.155 10.968 1.00 70.69 271 ASP A CA 1
ATOM 2179 C C . ASP A 1 271 ? -24.136 -28.077 9.674 1.00 70.69 271 ASP A C 1
ATOM 2181 O O . ASP A 1 271 ? -23.596 -27.892 8.583 1.00 70.69 271 ASP A O 1
ATOM 2185 N N . ASN A 1 272 ? -25.462 -28.156 9.818 1.00 61.06 272 ASN A N 1
ATOM 2186 C CA . ASN A 1 272 ? -26.468 -27.802 8.810 1.00 61.06 272 ASN A CA 1
ATOM 2187 C C . ASN A 1 272 ? -26.210 -28.363 7.393 1.00 61.06 272 ASN A C 1
ATOM 2189 O O . ASN A 1 272 ? -26.341 -27.666 6.383 1.00 61.06 272 ASN A O 1
ATOM 2193 N N . VAL A 1 273 ? -25.832 -29.640 7.313 1.00 60.72 273 VAL A N 1
ATOM 2194 C CA . VAL A 1 273 ? -25.675 -30.366 6.049 1.00 60.72 273 VAL A CA 1
ATOM 2195 C C . VAL A 1 273 ? -26.983 -31.116 5.738 1.00 60.72 273 VAL A C 1
ATOM 2197 O O . VAL A 1 273 ? -27.563 -31.706 6.650 1.00 60.72 273 VAL A O 1
ATOM 2200 N N . PRO A 1 274 ? -27.451 -31.192 4.473 1.00 55.75 274 PRO A N 1
ATOM 2201 C CA . PRO A 1 274 ? -28.577 -32.045 4.079 1.00 55.75 274 PRO A CA 1
ATOM 2202 C C . PRO A 1 274 ? -28.205 -33.547 4.104 1.00 55.75 274 PRO A C 1
ATOM 2204 O O . PRO A 1 274 ? -28.370 -34.264 3.120 1.00 55.75 274 PRO A O 1
ATOM 2207 N N . ILE A 1 275 ? -27.673 -34.049 5.221 1.00 51.53 275 ILE A N 1
ATOM 2208 C CA . ILE A 1 275 ? -27.238 -35.449 5.392 1.00 51.53 275 ILE A CA 1
ATOM 2209 C C . ILE A 1 275 ? -28.460 -36.372 5.441 1.00 51.53 275 ILE A C 1
ATOM 2211 O O . ILE A 1 275 ? -28.406 -37.519 5.006 1.00 51.53 275 ILE A O 1
ATOM 2215 N N . HIS A 1 276 ? -29.596 -35.846 5.902 1.00 48.25 276 HIS A N 1
ATOM 2216 C CA . HIS A 1 276 ? -30.856 -36.581 6.030 1.00 48.25 276 HIS A CA 1
ATOM 2217 C C . HIS A 1 276 ? -31.458 -37.007 4.678 1.00 48.25 276 HIS A C 1
ATOM 2219 O O . HIS A 1 276 ? -32.404 -37.786 4.657 1.00 48.25 276 HIS A O 1
ATOM 2225 N N . SER A 1 277 ? -30.928 -36.506 3.554 1.00 53.62 277 SER A N 1
ATOM 2226 C CA . SER A 1 277 ? -31.436 -36.812 2.211 1.00 53.62 277 SER A CA 1
ATOM 2227 C C . SER A 1 277 ? -30.737 -38.007 1.543 1.00 53.62 277 SER A C 1
ATOM 2229 O O . SER A 1 277 ? -31.303 -38.620 0.642 1.00 53.62 277 SER A O 1
ATOM 2231 N N . SER A 1 278 ? -29.529 -38.398 1.976 1.00 62.28 278 SER A N 1
ATOM 2232 C CA . SER A 1 278 ? -28.758 -39.463 1.312 1.00 62.28 278 SER A CA 1
ATOM 2233 C C . SER A 1 278 ? -28.223 -40.501 2.298 1.00 62.28 278 SER A C 1
ATOM 2235 O O . SER A 1 278 ? -27.133 -40.344 2.855 1.00 62.28 278 SER A O 1
ATOM 2237 N N . ALA A 1 279 ? -28.961 -41.603 2.456 1.00 67.00 279 ALA A N 1
ATOM 2238 C CA . ALA A 1 279 ? -28.567 -42.765 3.261 1.00 67.00 279 ALA A CA 1
ATOM 2239 C C . ALA A 1 279 ? -27.179 -43.331 2.887 1.00 67.00 279 ALA A C 1
ATOM 2241 O O . ALA A 1 279 ? -26.506 -43.943 3.717 1.00 67.00 279 ALA A O 1
ATOM 2242 N N . ASP A 1 280 ? -26.729 -43.095 1.655 1.00 73.19 280 ASP A N 1
ATOM 2243 C CA . ASP A 1 280 ? -25.444 -43.570 1.141 1.00 73.19 280 ASP A CA 1
ATOM 2244 C C . ASP A 1 280 ? -24.238 -42.880 1.791 1.00 73.19 280 ASP A C 1
ATOM 2246 O O . ASP A 1 280 ? -23.185 -43.498 1.932 1.00 73.19 280 ASP A O 1
ATOM 2250 N N . ILE A 1 281 ? -24.385 -41.631 2.251 1.00 76.00 281 ILE A N 1
ATOM 2251 C CA . ILE A 1 281 ? -23.298 -40.907 2.929 1.00 76.00 281 ILE A CA 1
ATOM 2252 C C . ILE A 1 281 ? -23.047 -41.505 4.313 1.00 76.00 281 ILE A C 1
ATOM 2254 O O . ILE A 1 281 ? -21.902 -41.785 4.654 1.00 76.00 281 ILE A O 1
ATOM 2258 N N . GLY A 1 282 ? -24.110 -41.770 5.078 1.00 77.50 282 GLY A N 1
ATOM 2259 C CA . GLY A 1 282 ? -23.989 -42.428 6.381 1.00 77.50 282 GLY A CA 1
ATOM 2260 C C . GLY A 1 282 ? -23.375 -43.825 6.262 1.00 77.50 282 GLY A C 1
ATOM 2261 O O . GLY A 1 282 ? -22.461 -44.164 7.006 1.00 77.50 282 GLY A O 1
ATOM 2262 N N . LYS A 1 283 ? -23.795 -44.612 5.259 1.00 82.25 283 LYS A N 1
ATOM 2263 C CA . LYS A 1 283 ? -23.182 -45.921 4.971 1.00 82.25 283 LYS A CA 1
ATOM 2264 C C . LYS A 1 283 ? -21.697 -45.807 4.617 1.00 82.25 283 LYS A C 1
ATOM 2266 O O . LYS A 1 283 ? -20.913 -46.635 5.070 1.00 82.25 283 LYS A O 1
ATOM 2271 N N . TYR A 1 284 ? -21.310 -44.802 3.830 1.00 84.12 284 TYR A N 1
ATOM 2272 C CA . TYR A 1 284 ? -19.915 -44.579 3.445 1.00 84.12 284 TYR A CA 1
ATOM 2273 C C . TYR A 1 284 ? -19.026 -44.247 4.651 1.00 84.12 284 TYR A C 1
ATOM 2275 O O . TYR A 1 284 ? -17.966 -44.853 4.803 1.00 84.12 284 TYR A O 1
ATOM 2283 N N . ILE A 1 285 ? -19.479 -43.354 5.535 1.00 84.88 285 ILE A N 1
ATOM 2284 C CA . ILE A 1 285 ? -18.762 -42.987 6.767 1.00 84.88 285 ILE A CA 1
ATOM 2285 C C . ILE A 1 285 ? -18.601 -44.222 7.669 1.00 84.88 285 ILE A C 1
ATOM 2287 O O . ILE A 1 285 ? -17.474 -44.607 7.983 1.00 84.88 285 ILE A O 1
ATOM 2291 N N . ASN A 1 286 ? -19.704 -44.931 7.938 1.00 84.94 286 ASN A N 1
ATOM 2292 C CA . ASN A 1 286 ? -19.697 -46.134 8.773 1.00 84.94 286 ASN A CA 1
ATOM 2293 C C . ASN A 1 286 ? -18.798 -47.239 8.197 1.00 84.94 286 ASN A C 1
ATOM 2295 O O . ASN A 1 286 ? -18.104 -47.925 8.943 1.00 84.94 286 ASN A O 1
ATOM 2299 N N . SER A 1 287 ? -18.767 -47.410 6.867 1.00 85.50 287 SER A N 1
ATOM 2300 C CA . SER A 1 287 ? -17.900 -48.403 6.212 1.00 85.50 287 SER A CA 1
ATOM 2301 C C . SER A 1 287 ? -16.409 -48.133 6.420 1.00 85.50 287 SER A C 1
ATOM 2303 O O . SER A 1 287 ? -15.598 -49.051 6.316 1.00 85.50 287 SER A O 1
ATOM 2305 N N . ARG A 1 288 ? -16.048 -46.886 6.740 1.00 86.06 288 ARG A N 1
ATOM 2306 C CA . ARG A 1 288 ? -14.686 -46.484 7.088 1.00 86.06 288 ARG A CA 1
ATOM 2307 C C . ARG A 1 288 ? -14.433 -46.449 8.594 1.00 86.06 288 ARG A C 1
ATOM 2309 O O . ARG A 1 288 ? -13.304 -46.185 8.982 1.00 86.06 288 ARG A O 1
ATOM 2316 N N . GLY A 1 289 ? -15.407 -46.783 9.439 1.00 83.69 289 GLY A N 1
ATOM 2317 C CA . GLY A 1 289 ? -15.217 -46.884 10.889 1.00 83.69 289 GLY A CA 1
ATOM 2318 C C . GLY A 1 289 ? -15.237 -45.543 11.628 1.00 83.69 289 GLY A C 1
ATOM 2319 O O . GLY A 1 289 ? -14.494 -45.390 12.599 1.00 83.69 289 GLY A O 1
ATOM 2320 N N . TYR A 1 290 ? -16.057 -44.601 11.157 1.00 83.88 290 TYR A N 1
ATOM 2321 C CA . TYR A 1 290 ? -16.371 -43.318 11.801 1.00 83.88 290 TYR A CA 1
ATOM 2322 C C . TYR A 1 290 ? -17.888 -43.149 11.939 1.00 83.88 290 TYR A C 1
ATOM 2324 O O . TYR A 1 290 ? -18.607 -43.923 11.262 1.00 83.88 290 TYR A O 1
#

Foldseek 3Di:
DDDDDDDDDDPVVVVVPDDDDDDDDDDDDDDDDDDDDDPPPPPPDDDDPDDDDVVLVVQLVCCCPVVVDDQQVSCVVSVHDSVVSVVLVVVCVVPVVCSNDDPDPDDPDQLDDDVLLVVLVVVCVVPVPDDLVVSVVVCCVVDPPRDDDSVSSVCCCCPVVVDDDDDDDDDPVVCVDPVVVVVVVVVPPDDPDDDDDDDDQDKDKDFDADPVGGQDIDIDGFDQDDDDDDDDDDRDTPPDDDPVNVVVRVVSSLVSLLVPPVSAQDDDDDPPDVPVVDPVVVVVVVVSRD

Sequence (290 aa):
MDLAVETISSRTQFLMNKPPERPSNPIMHPVADEKNNDVDMELCNKRRYAVYSDEDKTRFFHVFFIKCLNASAAASQLGIHVRAAQRWVKRYYEDPESIFEKKKKSGRRRILGEEYKQFLLKYIDENPSAVVTEVAESLAQNFVGLNVSRSTVYNFMTTECNLSIKQAQFQPVERNSEEKIQQRYDWGTPAIVTVPTTKANATSALGAISATGLINVSLRVPKRIKKRKHGRTIDSYSIGTVTEHYLSFLKATLDEMDKYPEMKGHYLVMDNVPIHSSADIGKYINSRGY

Radius of gyration: 35.67 Å; chains: 1; bounding box: 70×82×83 Å